Protein 7B5J (pdb70)

Structure (mmCIF, N/CA/C/O backbone):
data_7B5J
#
_entry.id   7B5J
#
_cell.length_a   39.791
_cell.length_b   67.103
_cell.length_c   42.240
_cell.angle_alpha   90.000
_cell.angle_beta   106.331
_cell.angle_gamma   90.000
#
_symmetry.space_group_name_H-M   'P 1 21 1'
#
loop_
_entity.id
_entity.type
_entity.pdbx_description
1 polymer 'Anti-CRISPR associated (Aca) protein, Aca2'
2 non-polymer GLYCEROL
3 water water
#
loop_
_atom_site.group_PDB
_atom_site.id
_atom_site.type_symbol
_atom_site.label_atom_id
_atom_site.label_alt_id
_atom_site.label_comp_id
_atom_site.label_asym_id
_atom_site.label_entity_id
_atom_site.label_seq_id
_atom_site.pdbx_PDB_ins_code
_atom_site.Cartn_x
_atom_site.Cartn_y
_atom_site.Cartn_z
_atom_site.occupancy
_atom_site.B_iso_or_equiv
_atom_site.auth_seq_id
_atom_site.auth_comp_id
_atom_site.auth_asym_id
_atom_site.auth_atom_id
_atom_site.pdbx_PDB_model_num
ATOM 1 N N . THR A 1 1 ? 0.19000 45.50500 25.19900 1.000 19.23915 2 THR A N 1
ATOM 2 C CA . THR A 1 1 ? 1.23400 46.10000 26.03800 1.000 18.41273 2 THR A CA 1
ATOM 3 C C . THR A 1 1 ? 1.21200 47.62500 25.88400 1.000 16.45987 2 THR A C 1
ATOM 4 O O . THR A 1 1 ? 0.54900 48.16400 24.96800 1.000 16.62041 2 THR A O 1
ATOM 14 N N . ASN A 1 2 ? 1.95500 48.32600 26.75200 1.000 16.71779 3 ASN A N 1
ATOM 15 C CA . ASN A 1 2 ? 2.07000 49.77700 26.62800 1.000 16.24405 3 ASN A CA 1
ATOM 16 C C . ASN A 1 2 ? 2.60000 50.18800 25.25400 1.000 14.07800 3 ASN A C 1
ATOM 17 O O . ASN A 1 2 ? 2.19900 51.21900 24.70100 1.000 15.71767 3 ASN A O 1
ATOM 28 N N . LYS A 1 3 ? 3.52400 49.41100 24.69700 1.000 14.00431 4 LYS A N 1
ATOM 29 C CA . LYS A 1 3 ? 4.11600 49.76600 23.41300 1.000 14.33067 4 LYS A CA 1
ATOM 30 C C . LYS A 1 3 ? 3.12000 49.62000 22.27400 1.000 13.15421 4 LYS A C 1
ATOM 31 O O . LYS A 1 3 ? 3.03400 50.49700 21.40300 1.000 12.90155 4 LYS A O 1
ATOM 50 N N . GLU A 1 4 ? 2.33400 48.54300 22.28300 1.000 13.80692 5 GLU A N 1
ATOM 51 C CA . GLU A 1 4 ? 1.30800 48.36300 21.26200 1.000 14.39120 5 GLU A CA 1
ATOM 52 C C . GLU A 1 4 ? 0.25300 49.45600 21.34800 1.000 13.01472 5 GLU A C 1
ATOM 53 O O . GLU A 1 4 ? -0.21700 49.94800 20.32200 1.000 13.22527 5 GLU A O 1
ATOM 65 N N . LEU A 1 5 ? -0.10600 49.86200 22.56000 1.000 13.22001 6 LEU A N 1
ATOM 66 C CA . LEU A 1 5 ? -1.12100 50.89000 22.73000 1.000 12.62783 6 LEU A CA 1
ATOM 67 C C . LEU A 1 5 ? -0.65700 52.21300 22.14800 1.000 12.34359 6 LEU A C 1
ATOM 68 O O . LEU A 1 5 ? -1.38800 52.86600 21.40200 1.000 11.91985 6 LEU A O 1
ATOM 84 N N . GLN A 1 6 ? 0.57900 52.61300 22.45000 1.000 12.30674 7 GLN A N 1
ATOM 85 C CA . GLN A 1 6 ? 1.09200 53.87100 21.92500 1.000 11.31188 7 GLN A CA 1
ATOM 86 C C . GLN A 1 6 ? 1.28900 53.80000 20.41800 1.000 10.74076 7 GLN A C 1
ATOM 87 O O . GLN A 1 6 ? 1.01500 54.77600 19.70400 1.000 11.20661 7 GLN A O 1
ATOM 101 N N . ALA A 1 7 ? 1.77000 52.65700 19.91800 1.000 10.96184 8 ALA A N 1
ATOM 102 C CA . ALA A 1 7 ? 1.96100 52.49100 18.47900 1.000 11.50664 8 ALA A CA 1
ATOM 103 C C . ALA A 1 7 ? 0.66200 52.72600 17.72700 1.000 10.90657 8 ALA A C 1
ATOM 104 O O . ALA A 1 7 ? 0.63300 53.47100 16.73600 1.000 10.42230 8 ALA A O 1
ATOM 111 N N . ILE A 1 8 ? -0.41800 52.06600 18.15600 1.000 11.19345 9 ILE A N 1
ATOM 112 C CA . ILE A 1 8 ? -1.68400 52.23400 17.45300 1.000 11.31451 9 ILE A CA 1
ATOM 113 C C . ILE A 1 8 ? -2.16800 53.67200 17.57300 1.000 10.34335 9 ILE A C 1
ATOM 114 O O . ILE A 1 8 ? -2.62100 54.27800 16.59700 1.000 10.85920 9 ILE A O 1
ATOM 130 N N . ARG A 1 9 ? -2.09500 54.24400 18.77600 1.000 10.97763 10 ARG A N 1
ATOM 131 C CA . ARG A 1 9 ? -2.56000 55.61400 18.96500 1.000 11.40137 10 ARG A CA 1
ATOM 132 C C . ARG A 1 9 ? -1.85900 56.57200 18.00900 1.000 10.50915 10 ARG A C 1
ATOM 133 O O . ARG A 1 9 ? -2.49600 57.40900 17.35800 1.000 10.31703 10 ARG A O 1
ATOM 154 N N . LYS A 1 10 ? -0.53900 56.47300 17.92400 1.000 10.08016 11 LYS A N 1
ATOM 155 C CA . LYS A 1 10 ? 0.19500 57.40800 17.09000 1.000 10.66180 11 LYS A CA 1
ATOM 156 C C . LYS A 1 10 ? -0.05600 57.15300 15.61400 1.000 11.05659 11 LYS A C 1
ATOM 157 O O . LYS A 1 10 ? -0.10900 58.10100 14.82100 1.000 11.89616 11 LYS A O 1
ATOM 176 N N . LEU A 1 11 ? -0.18500 55.88400 15.21500 1.000 10.10647 12 LEU A N 1
ATOM 177 C CA . LEU A 1 11 ? -0.46600 55.59600 13.80500 1.000 9.77749 12 LEU A CA 1
ATOM 178 C C . LEU A 1 11 ? -1.80500 56.19700 13.38800 1.000 9.97488 12 LEU A C 1
ATOM 179 O O . LEU A 1 11 ? -1.96100 56.68500 12.25500 1.000 10.54600 12 LEU A O 1
ATOM 195 N N . LEU A 1 12 ? -2.78900 56.17500 14.29800 1.000 10.37230 13 LEU A N 1
ATOM 196 C CA . LEU A 1 12 ? -4.09500 56.76400 14.05100 1.000 10.82761 13 LEU A CA 1
ATOM 197 C C . LEU A 1 12 ? -4.10500 58.27300 14.24300 1.000 10.67233 13 LEU A C 1
ATOM 198 O O . LEU A 1 12 ? -5.17000 58.88100 14.03100 1.000 11.85142 13 LEU A O 1
ATOM 214 N N . MET A 1 13 ? -2.96400 58.87800 14.60700 1.000 9.79854 14 MET A N 1
ATOM 215 C CA . MET A 1 13 ? -2.80700 60.32900 14.71400 1.000 10.86183 14 MET A CA 1
ATOM 216 C C . MET A 1 13 ? -3.60700 60.92000 15.86300 1.000 10.77234 14 MET A C 1
ATOM 217 O O . MET A 1 13 ? -3.94400 62.09700 15.83400 1.000 11.49348 14 MET A O 1
ATOM 231 N N . LEU A 1 14 ? -3.87800 60.13000 16.90300 1.000 9.74591 15 LEU A N 1
ATOM 232 C CA . LEU A 1 14 ? -4.62800 60.62900 18.05400 1.000 11.38031 15 LEU A CA 1
ATOM 233 C C . LEU A 1 14 ? -3.65000 61.24600 19.04300 1.000 12.38833 15 LEU A C 1
ATOM 234 O O . LEU A 1 14 ? -2.64600 60.62700 19.39600 1.000 12.92260 15 LEU A O 1
ATOM 250 N N . ASP A 1 15 ? -3.92800 62.46500 19.47800 1.000 12.19357 16 ASP A N 1
ATOM 251 C CA . ASP A 1 15 ? -3.21900 62.98400 20.63600 1.000 13.02525 16 ASP A CA 1
ATOM 252 C C . ASP A 1 15 ? -3.62300 62.17800 21.87200 1.000 12.48834 16 ASP A C 1
ATOM 253 O O . ASP A 1 15 ? -4.70800 61.59000 21.93000 1.000 12.83049 16 ASP A O 1
ATOM 262 N N . VAL A 1 16 ? -2.73900 62.14700 22.87500 1.000 12.58835 17 VAL A N 1
ATOM 263 C CA . VAL A 1 16 ? -3.07100 61.44600 24.11600 1.000 13.43582 17 VAL A CA 1
ATOM 264 C C . VAL A 1 16 ? -4.40900 61.91900 24.66600 1.000 13.87798 17 VAL A C 1
ATOM 265 O O . VAL A 1 16 ? -5.24600 61.11400 25.06900 1.000 13.01472 17 VAL A O 1
ATOM 278 N N . SER A 1 17 ? -4.63300 63.23300 24.69600 1.000 13.29370 18 SER A N 1
ATOM 279 C CA . SER A 1 17 ? -5.87900 63.73100 25.27600 1.000 13.63321 18 SER A CA 1
ATOM 280 C C . SER A 1 17 ? -7.10200 63.22800 24.51400 1.000 12.08303 18 SER A C 1
ATOM 281 O O . SER A 1 17 ? -8.15800 63.00200 25.11500 1.000 12.92260 18 SER A O 1
ATOM 289 N N . GLU A 1 18 ? -6.98800 63.10300 23.18800 1.000 12.08303 19 GLU A N 1
ATOM 290 C CA . GLU A 1 18 ? -8.10400 62.66900 22.35300 1.000 11.21450 19 GLU A CA 1
ATOM 291 C C . GLU A 1 18 ? -8.40400 61.19100 22.57600 1.000 11.19608 19 GLU A C 1
ATOM 292 O O . GLU A 1 18 ? -9.56600 60.78600 22.71100 1.000 12.23831 19 GLU A O 1
ATOM 304 N N . ALA A 1 19 ? -7.35800 60.37400 22.61500 1.000 11.38031 20 ALA A N 1
ATOM 305 C CA . ALA A 1 19 ? -7.54100 58.95600 22.89300 1.000 10.92763 20 ALA A CA 1
ATOM 306 C C . ALA A 1 19 ? -8.10900 58.75300 24.28500 1.000 11.41716 20 ALA A C 1
ATOM 307 O O . ALA A 1 19 ? -9.03600 57.95300 24.47900 1.000 11.55665 20 ALA A O 1
ATOM 314 N N . ALA A 1 20 ? -7.56800 59.47300 25.26700 1.000 11.35136 21 ALA A N 1
ATOM 315 C CA . ALA A 1 20 ? -8.02800 59.32500 26.64200 1.000 12.71731 21 ALA A CA 1
ATOM 316 C C . ALA A 1 20 ? -9.51600 59.64400 26.75900 1.000 12.89891 21 ALA A C 1
ATOM 317 O O . ALA A 1 20 ? -10.28700 58.86800 27.34300 1.000 13.72007 21 ALA A O 1
ATOM 324 N N . GLU A 1 21 ? -9.94200 60.77600 26.18700 1.000 13.28317 22 GLU A N 1
ATOM 325 C CA . GLU A 1 21 ? -11.33300 61.19800 26.31600 1.000 13.66480 22 GLU A CA 1
ATOM 326 C C . GLU A 1 21 ? -12.27300 60.25700 25.57000 1.000 13.38582 22 GLU A C 1
ATOM 327 O O . GLU A 1 21 ? -13.29500 59.82400 26.11300 1.000 14.98074 22 GLU A O 1
ATOM 339 N N . HIS A 1 22 ? -11.94900 59.93000 24.32400 1.000 11.71456 23 HIS A N 1
ATOM 340 C CA . HIS A 1 22 ? -12.92200 59.26500 23.47100 1.000 12.08829 23 HIS A CA 1
ATOM 341 C C . HIS A 1 22 ? -12.84700 57.75200 23.47900 1.000 14.29382 23 HIS A C 1
ATOM 342 O O . HIS A 1 22 ? -13.86500 57.09800 23.26300 1.000 14.50174 23 HIS A O 1
ATOM 356 N N . ILE A 1 23 ? -11.68400 57.16800 23.71300 1.000 12.18304 24 ILE A N 1
ATOM 357 C CA . ILE A 1 23 ? -11.54500 55.72100 23.73800 1.000 12.66468 24 ILE A CA 1
ATOM 358 C C . ILE A 1 23 ? -11.42100 55.19600 25.15500 1.000 12.79890 24 ILE A C 1
ATOM 359 O O . ILE A 1 23 ? -12.11200 54.26100 25.54200 1.000 14.23329 24 ILE A O 1
ATOM 375 N N . GLY A 1 24 ? -10.51600 55.76400 25.94200 1.000 11.84353 25 GLY A N 1
ATOM 376 C CA . GLY A 1 24 ? -10.35800 55.29000 27.30400 1.000 11.87774 25 GLY A CA 1
ATOM 377 C C . GLY A 1 24 ? -11.41800 55.76100 28.26900 1.000 13.49372 25 GLY A C 1
ATOM 378 O O . GLY A 1 24 ? -11.67500 55.09100 29.27400 1.000 14.15433 25 GLY A O 1
ATOM 382 N N . ARG A 1 25 ? -12.02700 56.91400 28.01500 1.000 11.77246 26 ARG A N 1
ATOM 383 C CA . ARG A 1 25 ? -12.94400 57.60400 28.96400 1.000 13.59637 26 ARG A CA 1
ATOM 384 C C . ARG A 1 25 ? -12.17700 57.83400 30.27100 1.000 14.55701 26 ARG A C 1
ATOM 385 O O . ARG A 1 25 ? -12.77500 57.80200 31.31100 1.000 16.04929 26 ARG A O 1
ATOM 406 N N . VAL A 1 26 ? -10.88100 58.08000 30.18000 1.000 15.08865 27 VAL A N 1
ATOM 407 C CA . VAL A 1 26 ? -10.04300 58.31600 31.34200 1.000 16.69674 27 VAL A CA 1
ATOM 408 C C . VAL A 1 26 ? -9.35900 59.66700 31.16400 1.000 16.67042 27 VAL A C 1
ATOM 409 O O . VAL A 1 26 ? -9.39600 60.27500 30.09300 1.000 16.03087 27 VAL A O 1
ATOM 422 N N . SER A 1 27 ? -8.71000 60.12400 32.23100 1.000 16.59673 28 SER A N 1
ATOM 423 C CA . SER A 1 27 ? -7.92500 61.33900 32.12200 1.000 17.37314 28 SER A CA 1
ATOM 424 C C . SER A 1 27 ? -6.68900 61.10500 31.25500 1.000 18.06006 28 SER A C 1
ATOM 425 O O . SER A 1 27 ? -6.21800 59.98200 31.08600 1.000 16.99941 28 SER A O 1
ATOM 433 N N . ALA A 1 28 ? -6.16500 62.19100 30.69000 1.000 18.47327 29 ALA A N 1
ATOM 434 C CA . ALA A 1 28 ? -4.91800 62.10200 29.93900 1.000 19.55498 29 ALA A CA 1
ATOM 435 C C . ALA A 1 28 ? -3.81000 61.49800 30.78600 1.000 18.21271 29 ALA A C 1
ATOM 436 O O . ALA A 1 28 ? -3.01800 60.68300 30.30800 1.000 17.49157 29 ALA A O 1
ATOM 443 N N . ARG A 1 29 ? -3.74600 61.88600 32.05400 1.000 17.55474 30 ARG A N 1
ATOM 444 C CA . ARG A 1 29 ? -2.72000 61.35400 32.93900 1.000 18.73909 30 ARG A CA 1
ATOM 445 C C . ARG A 1 29 ? -2.83800 59.83800 33.06600 1.000 18.08112 30 ARG A C 1
ATOM 446 O O . ARG A 1 29 ? -1.82500 59.13000 33.07400 1.000 18.57065 30 ARG A O 1
ATOM 467 N N . SER A 1 30 ? -4.06600 59.31800 33.15700 1.000 16.87308 31 SER A N 1
ATOM 468 C CA . SER A 1 30 ? -4.26600 57.87300 33.21200 1.000 17.46525 31 SER A CA 1
ATOM 469 C C . SER A 1 30 ? -3.76700 57.19300 31.94700 1.000 16.63621 31 SER A C 1
ATOM 470 O O . SER A 1 30 ? -3.14000 56.12600 32.00300 1.000 17.43104 31 SER A O 1
ATOM 478 N N . TRP A 1 31 ? -4.05700 57.78400 30.79100 1.000 15.02812 32 TRP A N 1
ATOM 479 C CA . TRP A 1 31 ? -3.60200 57.21300 29.53000 1.000 14.55438 32 TRP A CA 1
ATOM 480 C C . TRP A 1 31 ? -2.08000 57.21700 29.45000 1.000 15.83611 32 TRP A C 1
ATOM 481 O O . TRP A 1 31 ? -1.47300 56.23600 29.02200 1.000 17.58632 32 TRP A O 1
ATOM 502 N N . GLN A 1 32 ? -1.44900 58.30500 29.88900 1.000 17.83109 33 GLN A N 1
ATOM 503 C CA . GLN A 1 32 ? 0.00600 58.34900 29.92600 1.000 18.96806 33 GLN A CA 1
ATOM 504 C C . GLN A 1 32 ? 0.56900 57.24300 30.80900 1.000 19.90502 33 GLN A C 1
ATOM 505 O O . GLN A 1 32 ? 1.60200 56.64200 30.48100 1.000 21.02884 33 GLN A O 1
ATOM 519 N N . TYR A 1 33 ? -0.06800 56.99300 31.95800 1.000 20.03135 34 TYR A N 1
ATOM 520 C CA . TYR A 1 33 ? 0.35600 55.90400 32.83600 1.000 22.42111 34 TYR A CA 1
ATOM 521 C C . TYR A 1 33 ? 0.29700 54.57600 32.10400 1.000 21.13938 34 TYR A C 1
ATOM 522 O O . TYR A 1 33 ? 1.23100 53.77100 32.19400 1.000 22.37374 34 TYR A O 1
ATOM 540 N N . TRP A 1 34 ? -0.75600 54.35700 31.30900 1.000 20.47351 35 TRP A N 1
ATOM 541 C CA . TRP A 1 34 ? -0.82100 53.12900 30.52200 1.000 20.47088 35 TRP A CA 1
ATOM 542 C C . TRP A 1 34 ? 0.33500 53.04100 29.53200 1.000 20.18663 35 TRP A C 1
ATOM 543 O O . TRP A 1 34 ? 0.95000 51.98000 29.37400 1.000 22.08949 35 TRP A O 1
ATOM 564 N N . GLU A 1 35 ? 0.65600 54.14100 28.85100 1.000 19.09439 36 GLU A N 1
ATOM 565 C CA . GLU A 1 35 ? 1.74100 54.09400 27.87300 1.000 19.22336 36 GLU A CA 1
ATOM 566 C C . GLU A 1 35 ? 3.12100 54.06400 28.52900 1.000 19.87080 36 GLU A C 1
ATOM 567 O O . GLU A 1 35 ? 4.09600 53.67800 27.87300 1.000 19.33916 36 GLU A O 1
ATOM 579 N N . SER A 1 36 ? 3.21400 54.38600 29.82600 1.000 21.93421 37 SER A N 1
ATOM 580 C CA . SER A 1 36 ? 4.51600 54.56000 30.47200 1.000 25.45832 37 SER A CA 1
ATOM 581 C C . SER A 1 36 ? 5.23000 53.23900 30.69200 1.000 27.69016 37 SER A C 1
ATOM 582 O O . SER A 1 36 ? 6.46300 53.21700 30.81200 1.000 27.62173 37 SER A O 1
ATOM 590 N N . GLY A 1 37 ? 4.48500 52.14600 30.81400 1.000 30.18257 38 GLY A N 1
ATOM 591 C CA . GLY A 1 37 ? 5.06900 50.86000 31.12200 1.000 32.98817 38 GLY A CA 1
ATOM 592 C C . GLY A 1 37 ? 5.10800 50.52100 32.59200 1.000 36.76493 38 GLY A C 1
ATOM 593 O O . GLY A 1 37 ? 5.45600 49.38200 32.94600 1.000 36.93864 38 GLY A O 1
ATOM 597 N N . ARG A 1 38 ? 4.76100 51.46700 33.45800 1.000 38.50462 39 ARG A N 1
ATOM 598 C CA . ARG A 1 38 ? 4.72500 51.24200 34.89200 1.000 41.93134 39 ARG A CA 1
ATOM 599 C C . ARG A 1 38 ? 3.35500 50.78800 35.35800 1.000 42.05504 39 ARG A C 1
ATOM 600 O O . ARG A 1 38 ? 3.05800 50.84400 36.55700 1.000 42.32876 39 ARG A O 1
ATOM 621 N N . SER A 1 39 ? 2.51500 50.34000 34.43300 1.000 41.94187 40 SER A N 1
ATOM 622 C CA . SER A 1 39 ? 1.15600 49.95800 34.75500 1.000 41.61815 40 SER A CA 1
ATOM 623 C C . SER A 1 39 ? 0.72700 48.82200 33.84800 1.000 40.09691 40 SER A C 1
ATOM 624 O O . SER A 1 39 ? 1.25400 48.64400 32.74500 1.000 39.44157 40 SER A O 1
ATOM 632 N N . ALA A 1 40 ? -0.25500 48.06400 34.32200 1.000 37.78874 41 ALA A N 1
ATOM 633 C CA . ALA A 1 40 ? -0.97000 47.15500 33.44200 1.000 35.84640 41 ALA A CA 1
ATOM 634 C C . ALA A 1 40 ? -1.81200 47.98800 32.48600 1.000 32.88552 41 ALA A C 1
ATOM 635 O O . ALA A 1 40 ? -2.51900 48.91200 32.90600 1.000 33.00133 41 ALA A O 1
ATOM 642 N N . VAL A 1 41 ? -1.71000 47.69900 31.19600 1.000 29.68777 42 VAL A N 1
ATOM 643 C CA . VAL A 1 41 ? -2.63000 48.24400 30.20500 1.000 26.84269 42 VAL A CA 1
ATOM 644 C C . VAL A 1 41 ? -3.85000 47.32600 30.18700 1.000 23.97393 42 VAL A C 1
ATOM 645 O O . VAL A 1 41 ? -3.69400 46.12600 29.94600 1.000 23.75548 42 VAL A O 1
ATOM 658 N N . PRO A 1 42 ? -5.04800 47.82500 30.47800 1.000 22.94749 43 PRO A N 1
ATOM 659 C CA . PRO A 1 42 ? -6.21900 46.93200 30.45300 1.000 22.85800 43 PRO A CA 1
ATOM 660 C C . PRO A 1 42 ? -6.50500 46.45000 29.04000 1.000 21.81314 43 PRO A C 1
ATOM 661 O O . PRO A 1 42 ? -6.37400 47.19800 28.06600 1.000 20.45245 43 PRO A O 1
ATOM 672 N N . ASP A 1 43 ? -6.90600 45.18000 28.93400 1.000 23.02118 44 ASP A N 1
ATOM 673 C CA . ASP A 1 43 ? -7.02800 44.57300 27.61100 1.000 24.46346 44 ASP A CA 1
ATOM 674 C C . ASP A 1 43 ? -8.21900 45.13200 26.84100 1.000 21.50258 44 ASP A C 1
ATOM 675 O O . ASP A 1 43 ? -8.21300 45.11100 25.60600 1.000 20.18137 44 ASP A O 1
ATOM 684 N N . ASP A 1 44 ? -9.24600 45.63300 27.53500 1.000 19.98397 45 ASP A N 1
ATOM 685 C CA . ASP A 1 44 ? -10.41000 46.16500 26.82000 1.000 18.50748 45 ASP A CA 1
ATOM 686 C C . ASP A 1 44 ? -10.05300 47.40700 25.99900 1.000 16.83886 45 ASP A C 1
ATOM 687 O O . ASP A 1 44 ? -10.49200 47.55400 24.84900 1.000 17.62843 45 ASP A O 1
ATOM 696 N N . VAL A 1 45 ? -9.26700 48.31600 26.58000 1.000 16.13088 46 VAL A N 1
ATOM 697 C CA . VAL A 1 45 ? -8.84400 49.51400 25.86500 1.000 17.83109 46 VAL A CA 1
ATOM 698 C C . VAL A 1 45 ? -8.02200 49.12300 24.64700 1.000 16.63621 46 VAL A C 1
ATOM 699 O O . VAL A 1 45 ? -8.18200 49.68200 23.55100 1.000 16.25984 46 VAL A O 1
ATOM 712 N N . GLU A 1 46 ? -7.11200 48.15800 24.81700 1.000 17.67317 47 GLU A N 1
ATOM 713 C CA . GLU A 1 46 ? -6.33200 47.70100 23.67400 1.000 19.20757 47 GLU A CA 1
ATOM 714 C C . GLU A 1 46 ? -7.24600 47.18400 22.57800 1.000 19.32074 47 GLU A C 1
ATOM 715 O O . GLU A 1 46 ? -7.04500 47.48400 21.39500 1.000 18.38378 47 GLU A O 1
ATOM 727 N N . GLN A 1 47 ? -8.26900 46.41900 22.95200 1.000 19.31284 48 GLN A N 1
ATOM 728 C CA . GLN A 1 47 ? -9.18900 45.88600 21.95000 1.000 19.97608 48 GLN A CA 1
ATOM 729 C C . GLN A 1 47 ? -9.95400 47.00400 21.24300 1.000 17.78634 48 GLN A C 1
ATOM 730 O O . GLN A 1 47 ? -10.13600 46.95400 20.02300 1.000 16.54409 48 GLN A O 1
ATOM 744 N N . GLU A 1 48 ? -10.37900 48.03700 21.98400 1.000 16.13088 49 GLU A N 1
ATOM 745 C CA . GLU A 1 48 ? -11.09100 49.14600 21.35700 1.000 14.96495 49 GLU A CA 1
ATOM 746 C C . GLU A 1 48 ? -10.18700 49.90500 20.39400 1.000 14.25697 49 GLU A C 1
ATOM 747 O O . GLU A 1 48 ? -10.65200 50.39500 19.35300 1.000 13.89640 49 GLU A O 1
ATOM 759 N N . MET A 1 49 ? -8.89500 49.99400 20.70300 1.000 14.41489 50 MET A N 1
ATOM 760 C CA . MET A 1 49 ? -7.97000 50.63800 19.77600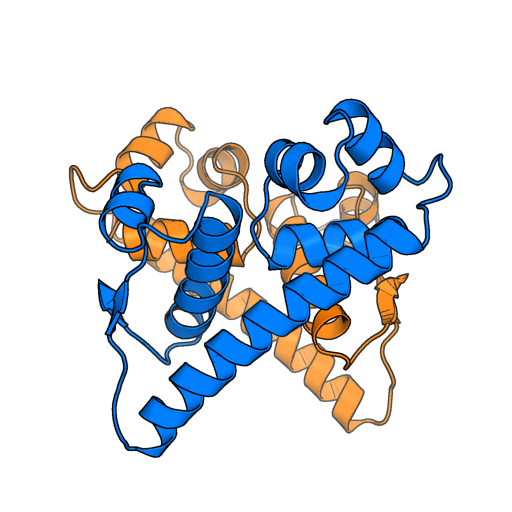 1.000 13.98062 50 MET A CA 1
ATOM 761 C C .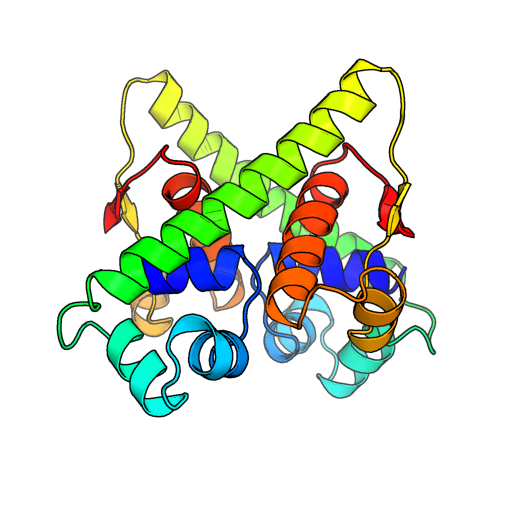 MET A 1 49 ? -7.79600 49.80900 18.50900 1.000 15.05180 50 MET A C 1
ATOM 762 O O . MET A 1 49 ? -7.70600 50.36400 17.41100 1.000 16.33091 50 MET A O 1
ATOM 776 N N . LEU A 1 50 ? -7.76700 48.48000 18.62600 1.000 16.58357 51 LEU A N 1
ATOM 777 C CA . LEU A 1 50 ? -7.71000 47.64600 17.43200 1.000 17.90741 51 LEU A CA 1
ATOM 778 C C . LEU A 1 50 ? -8.98900 47.76300 16.60900 1.000 17.06257 51 LEU A C 1
ATOM 779 O O . LEU A 1 50 ? -8.93800 47.73400 15.36800 1.000 16.84939 51 LEU A O 1
ATOM 795 N N . ASP A 1 51 ? -10.13900 47.90400 17.28000 1.000 16.57304 52 ASP A N 1
ATOM 796 C CA . ASP A 1 51 ? -11.38700 48.11700 16.55800 1.000 17.68370 52 ASP A CA 1
ATOM 797 C C . ASP A 1 51 ? -11.32200 49.41600 15.76100 1.000 16.66779 52 ASP A C 1
ATOM 798 O O . ASP A 1 51 ? -11.71100 49.46000 14.59200 1.000 17.32839 52 ASP A O 1
ATOM 807 N N . LEU A 1 52 ? -10.81300 50.48400 16.37800 1.000 16.12825 53 LEU A N 1
ATOM 808 C CA . LEU A 1 52 ? -10.67600 51.75000 15.67500 1.000 16.54146 53 LEU A CA 1
ATOM 809 C C . LEU A 1 52 ? -9.68500 51.64000 14.52500 1.000 16.01771 53 LEU A C 1
ATOM 810 O O . LEU A 1 52 ? -9.90400 52.21400 13.45000 1.000 16.16510 53 LEU A O 1
ATOM 826 N N . ALA A 1 53 ? -8.61400 50.86300 14.70300 1.000 15.04654 54 ALA A N 1
ATOM 827 C CA . ALA A 1 53 ? -7.68000 50.64900 13.60100 1.000 15.28604 54 ALA A CA 1
ATOM 828 C C . ALA A 1 53 ? -8.35100 49.96400 12.41400 1.000 15.83874 54 ALA A C 1
ATOM 829 O O . ALA A 1 53 ? -7.98200 50.21800 11.25600 1.000 15.35710 54 ALA A O 1
ATOM 836 N N . SER A 1 54 ? -9.33100 49.08900 12.66900 1.000 15.90980 55 SER A N 1
ATOM 837 C CA . SER A 1 54 ? -10.04400 48.46100 11.55800 1.000 18.66803 55 SER A CA 1
ATOM 838 C C . SER A 1 54 ? -10.84300 49.48100 10.74600 1.000 17.71265 55 SER A C 1
ATOM 839 O O . SER A 1 54 ? -11.08200 49.27000 9.55100 1.000 17.46525 55 SER A O 1
ATOM 847 N N . VAL A 1 55 ? -11.25600 50.59100 11.36900 1.000 16.96782 56 VAL A N 1
ATOM 848 C CA . VAL A 1 55 ? -11.93800 51.65400 10.63000 1.000 17.70475 56 VAL A CA 1
ATOM 849 C C . VAL A 1 55 ? -10.97700 52.30100 9.65000 1.000 17.86530 56 VAL A C 1
ATOM 850 O O . VAL A 1 55 ? -11.33300 52.57200 8.49400 1.000 18.33115 56 VAL A O 1
ATOM 863 N N . ARG A 1 56 ? -9.73800 52.55000 10.08800 1.000 17.31260 57 ARG A N 1
ATOM 864 C CA . ARG A 1 56 ? -8.73000 53.09800 9.18300 1.000 17.28628 57 ARG A CA 1
ATOM 865 C C . ARG A 1 56 ? -8.51200 52.17000 7.99000 1.000 17.49947 57 ARG A C 1
ATOM 866 O O . ARG A 1 56 ? -8.40000 52.63000 6.84600 1.000 17.29681 57 ARG A O 1
ATOM 887 N N . ILE A 1 57 ? -8.50300 50.85600 8.22900 1.000 17.85740 58 ILE A N 1
ATOM 888 C CA . ILE A 1 57 ? -8.32000 49.91500 7.13100 1.000 18.04690 58 ILE A CA 1
ATOM 889 C C . ILE A 1 57 ? -9.49200 49.97900 6.16200 1.000 19.04439 58 ILE A C 1
ATOM 890 O O . ILE A 1 57 ? -9.30600 49.92000 4.94200 1.000 18.21534 58 ILE A O 1
ATOM 906 N N . GLU A 1 58 ? -10.71700 50.07800 6.67800 1.000 20.12083 59 GLU A N 1
ATOM 907 C CA . GLU A 1 58 ? -11.87100 50.23500 5.79300 1.000 22.09739 59 GLU A CA 1
ATOM 908 C C . GLU A 1 58 ? -11.73100 51.48500 4.92500 1.000 20.81039 59 GLU A C 1
ATOM 909 O O . GLU A 1 58 ? -12.00900 51.46100 3.71700 1.000 21.47100 59 GLU A O 1
ATOM 921 N N . MET A 1 59 ? -11.31500 52.59100 5.50600 1.000 20.32349 60 MET A N 1
ATOM 922 C CA . MET A 1 59 ? -11.13400 53.84800 4.75100 1.000 18.67592 60 MET A CA 1
ATOM 923 C C . MET A 1 59 ? -10.05400 53.65000 3.68700 1.000 19.51023 60 MET A C 1
ATOM 924 O O . MET A 1 59 ? -10.22700 54.15200 2.59200 1.000 20.64195 60 MET A O 1
ATOM 938 N N . MET A 1 60 ? -8.99600 52.91700 3.97600 1.000 18.48906 61 MET A N 1
ATOM 939 C CA . MET A 1 60 ? -7.93400 52.66900 2.99000 1.000 19.64972 61 MET A CA 1
ATOM 940 C C . MET A 1 60 ? -8.49600 51.79900 1.86100 1.000 20.52615 61 MET A C 1
ATOM 941 O O . MET A 1 60 ? -8.21000 52.05700 0.72300 1.000 20.43666 61 MET A O 1
ATOM 955 N N . SER A 1 61 ? -9.30400 50.81200 2.20000 1.000 21.70523 62 SER A N 1
ATOM 956 C CA . SER A 1 61 ? -9.88400 49.89400 1.20200 1.000 22.67903 62 SER A CA 1
ATOM 957 C C . SER A 1 61 ? -10.70400 50.69800 0.20700 1.000 20.97357 62 SER A C 1
ATOM 958 O O . SER A 1 61 ? -10.62500 50.39500 -0.97000 1.000 20.67616 62 SER A O 1
ATOM 966 N N . ALA A 1 62 ? -11.44000 51.69400 0.66300 1.000 21.41836 63 ALA A N 1
ATOM 967 C CA . ALA A 1 62 ? -12.24200 52.50000 -0.25500 1.000 20.72091 63 ALA A CA 1
ATOM 968 C C . ALA A 1 62 ? -11.35600 53.27700 -1.22800 1.000 18.61802 63 ALA A C 1
ATOM 969 O O . ALA A 1 62 ? -11.69300 53.42600 -2.40900 1.000 20.40771 63 ALA A O 1
ATOM 976 N N . ILE A 1 63 ? -10.21500 53.78300 -0.76000 1.000 17.29155 64 ILE A N 1
ATOM 977 C CA . ILE A 1 63 ? -9.32100 54.50300 -1.66100 1.000 16.67568 64 ILE A CA 1
ATOM 978 C C . ILE A 1 63 ? -8.69200 53.54100 -2.65400 1.000 15.44922 64 ILE A C 1
ATOM 979 O O . ILE A 1 63 ? -8.52100 53.86400 -3.84400 1.000 15.29131 64 ILE A O 1
ATOM 995 N N . ASP A 1 64 ? -8.37200 52.33300 -2.18400 1.000 16.05982 65 ASP A N 1
ATOM 996 C CA . ASP A 1 64 ? -7.77900 51.32100 -3.04600 1.000 17.47315 65 ASP A CA 1
ATOM 997 C C . ASP A 1 64 ? -8.71100 50.99400 -4.20800 1.000 18.70487 65 ASP A C 1
ATOM 998 O O . ASP A 1 64 ? -8.25800 50.72600 -5.32100 1.000 18.72330 65 ASP A O 1
ATOM 1007 N N . LYS A 1 65 ? -10.01600 51.05000 -3.92400 1.000 19.93923 66 LYS A N 1
ATOM 1008 C CA . LYS A 1 65 ? -11.10700 50.80700 -4.90200 1.000 22.00001 66 LYS A CA 1
ATOM 1009 C C . LYS A 1 65 ? -10.99500 51.85800 -6.01100 1.000 17.71002 66 LYS A C 1
ATOM 1010 O O . LYS A 1 65 ? -11.08000 51.47300 -7.19500 1.000 17.43893 66 LYS A O 1
ATOM 1029 N N . ARG A 1 66 ? -10.81200 53.13100 -5.64000 1.000 16.31775 67 ARG A N 1
ATOM 1030 C CA . ARG A 1 66 ? -10.67300 54.21600 -6.60000 1.000 15.03338 67 ARG A CA 1
ATOM 1031 C C . ARG A 1 66 ? -9.41300 54.03500 -7.43300 1.000 13.99905 67 ARG A C 1
ATOM 1032 O O . ARG A 1 66 ? -9.43300 54.23600 -8.65300 1.000 13.08578 67 ARG A O 1
ATOM 1053 N N . LEU A 1 67 ? -8.31200 53.63700 -6.78700 1.000 14.07800 68 LEU A N 1
ATOM 1054 C CA . LEU A 1 67 ? -7.06300 53.40300 -7.50000 1.000 13.94378 68 LEU A CA 1
ATOM 1055 C C . LEU A 1 67 ? -7.22100 52.28200 -8.51700 1.000 14.25697 68 LEU A C 1
ATOM 1056 O O . LEU A 1 67 ? -6.79400 52.41000 -9.67000 1.000 15.45185 68 LEU A O 1
ATOM 1072 N N . ALA A 1 68 ? -7.83900 51.17100 -8.10900 1.000 15.50449 69 ALA A N 1
ATOM 1073 C CA . ALA A 1 68 ? -8.09100 50.08300 -9.05500 1.000 16.74674 69 ALA A CA 1
ATOM 1074 C C . ALA A 1 68 ? -8.94300 50.54800 -10.22900 1.000 15.85190 69 ALA A C 1
ATOM 1075 O O . ALA A 1 68 ? -8.76400 50.06400 -11.35100 1.000 15.64924 69 ALA A O 1
ATOM 1082 N N . ASP A 1 69 ? -9.87000 51.47700 -9.98300 1.000 15.69925 70 ASP A N 1
ATOM 1083 C CA . ASP A 1 69 ? -10.74400 52.04800 -10.99700 1.000 16.23879 70 ASP A CA 1
ATOM 1084 C C . ASP A 1 69 ? -10.02600 53.07400 -11.87200 1.000 16.55198 70 ASP A C 1
ATOM 1085 O O . ASP A 1 69 ? -10.66200 53.66300 -12.75900 1.000 18.96017 70 ASP A O 1
ATOM 1094 N N . GLY A 1 70 ? -8.73200 53.30900 -11.64300 1.000 15.42290 71 GLY A N 1
ATOM 1095 C CA . GLY A 1 70 ? -7.94100 54.17000 -12.49500 1.000 16.10983 71 GLY A CA 1
ATOM 1096 C C . GLY A 1 70 ? -7.85800 55.61900 -12.07500 1.000 16.32564 71 GLY A C 1
ATOM 1097 O O . GLY A 1 70 ? -7.29100 56.43700 -12.81500 1.000 17.38630 71 GLY A O 1
ATOM 1101 N N . GLU A 1 71 ? -8.40300 55.96300 -10.91900 1.000 15.66240 72 GLU A N 1
ATOM 1102 C CA . GLU A 1 71 ? -8.39800 57.32500 -10.42400 1.000 16.15457 72 GLU A CA 1
ATOM 1103 C C . GLU A 1 71 ? -7.12800 57.54800 -9.62400 1.000 17.35471 72 GLU A C 1
ATOM 1104 O O . GLU A 1 71 ? -6.71900 56.69000 -8.83200 1.000 20.15242 72 GLU A O 1
ATOM 1116 N N . ARG A 1 72 ? -6.50300 58.69900 -9.83500 1.000 15.44659 73 ARG A N 1
ATOM 1117 C CA . ARG A 1 72 ? -5.52900 59.19000 -8.86600 1.000 15.80453 73 ARG A CA 1
ATOM 1118 C C . ARG A 1 72 ? -6.29100 60.05800 -7.87100 1.000 15.45185 73 ARG A C 1
ATOM 1119 O O . ARG A 1 72 ? -6.67300 61.18600 -8.20800 1.000 15.03338 73 ARG A O 1
ATOM 1140 N N . PRO A 1 73 ? -6.56500 59.57500 -6.66300 1.000 14.39120 74 PRO A N 1
ATOM 1141 C CA . PRO A 1 73 ? -7.48800 60.31000 -5.78600 1.000 13.54373 74 PRO A CA 1
ATOM 1142 C C . PRO A 1 73 ? -6.92800 61.64900 -5.33200 1.000 13.34371 74 PRO A C 1
ATOM 1143 O O . PRO A 1 73 ? -5.72900 61.80800 -5.09500 1.000 13.30159 74 PRO A O 1
ATOM 1154 N N . LYS A 1 74 ? -7.82800 62.60600 -5.17500 1.000 13.36739 75 LYS A N 1
ATOM 1155 C CA . LYS A 1 74 ? -7.54700 63.87600 -4.52100 1.000 13.87798 75 LYS A CA 1
ATOM 1156 C C . LYS A 1 74 ? -8.23200 63.77900 -3.17100 1.000 13.78060 75 LYS A C 1
ATOM 1157 O O . LYS A 1 74 ? -9.46700 63.76300 -3.08900 1.000 16.13615 75 LYS A O 1
ATOM 1176 N N . LEU A 1 75 ? -7.43200 63.65800 -2.12100 1.000 11.75141 76 LEU A N 1
ATOM 1177 C CA . LEU A 1 75 ? -7.92800 63.41800 -0.77500 1.000 11.57770 76 LEU A CA 1
ATOM 1178 C C . LEU A 1 75 ? -7.87200 64.70500 0.03900 1.000 12.50413 76 LEU A C 1
ATOM 1179 O O . LEU A 1 75 ? -6.85700 65.41100 0.03000 1.000 12.19094 76 LEU A O 1
ATOM 1195 N N . ARG A 1 76 ? -8.94200 64.98900 0.76900 1.000 13.68585 77 ARG A N 1
ATOM 1196 C CA . ARG A 1 76 ? -8.96300 66.19300 1.58700 1.000 13.60163 77 ARG A CA 1
ATOM 1197 C C . ARG A 1 76 ? -8.08700 65.97300 2.80600 1.000 12.85680 77 ARG A C 1
ATOM 1198 O O . ARG A 1 76 ? -8.31800 65.04600 3.59700 1.000 13.91746 77 ARG A O 1
ATOM 1219 N N . PHE A 1 77 ? -7.07200 66.80400 2.95400 1.000 12.50939 78 PHE A N 1
ATOM 1220 C CA . PHE A 1 77 ? -6.27900 66.82000 4.16600 1.000 11.89090 78 PHE A CA 1
ATOM 1221 C C . PHE A 1 77 ? -6.73700 68.01800 4.99400 1.000 11.82773 78 PHE A C 1
ATOM 1222 O O . PHE A 1 77 ? -6.50800 69.17000 4.60600 1.000 11.95933 78 PHE A O 1
ATOM 1239 N N . TYR A 1 78 ? -7.41500 67.75600 6.11300 1.000 11.47243 79 TYR A N 1
ATOM 1240 C CA . TYR A 1 78 ? -7.94900 68.82800 6.95000 1.000 13.70427 79 TYR A CA 1
ATOM 1241 C C . TYR A 1 78 ? -6.91000 69.20000 7.99800 1.000 13.10157 79 TYR A C 1
ATOM 1242 O O . TYR A 1 78 ? -6.77900 68.52600 9.01800 1.000 12.29358 79 TYR A O 1
ATOM 1260 N N . ASN A 1 79 ? -6.20400 70.31500 7.77900 1.000 15.03601 80 ASN A N 1
ATOM 1261 C CA . ASN A 1 79 ? -5.36400 70.88500 8.82800 1.000 15.76242 80 ASN A CA 1
ATOM 1262 C C . ASN A 1 79 ? -6.20600 71.43800 9.97600 1.000 14.92021 80 ASN A C 1
ATOM 1263 O O . ASN A 1 79 ? -5.72100 71.49200 11.10900 1.000 16.76517 80 ASN A O 1
ATOM 1274 N N . LYS A 1 80 ? -7.42400 71.88500 9.66200 1.000 16.19405 81 LYS A N 1
ATOM 1275 C CA . LYS A 1 80 ? -8.35100 72.52300 10.63200 1.000 19.24704 81 LYS A CA 1
ATOM 1276 C C . LYS A 1 80 ? -9.48500 71.55700 11.02200 1.000 17.38893 81 LYS A C 1
ATOM 1277 O O . LYS A 1 80 ? -10.25000 71.18200 10.11200 1.000 17.08889 81 LYS A O 1
ATOM 1296 N N . LEU A 1 81 ? -9.60500 71.16500 12.30100 1.000 16.60725 82 LEU A N 1
ATOM 1297 C CA . LEU A 1 81 ? -10.70700 70.32600 12.76700 1.000 16.27564 82 LEU A CA 1
ATOM 1298 C C . LEU A 1 81 ? -12.06700 70.90600 12.39300 1.000 17.71265 82 LEU A C 1
ATOM 1299 O O . LEU A 1 81 ? -12.97000 70.17600 11.96200 1.000 16.36249 82 LEU A O 1
ATOM 1315 N N . ASP A 1 82 ? -12.24300 72.21700 12.56400 1.000 20.35507 83 ASP A N 1
ATOM 1316 C CA . ASP A 1 82 ? -13.55400 72.80500 12.30600 1.000 23.15804 83 ASP A CA 1
ATOM 1317 C C . ASP A 1 82 ? -13.98000 72.59500 10.85600 1.000 20.61563 83 ASP A C 1
ATOM 1318 O O . ASP A 1 82 ? -15.16400 72.39900 10.57400 1.000 19.50760 83 ASP A O 1
ATOM 1327 N N . GLU A 1 83 ? -13.03500 72.62900 9.91800 1.000 20.76828 84 GLU A N 1
ATOM 1328 C CA . GLU A 1 83 ? -13.39900 72.39000 8.52500 1.000 21.18675 84 GLU A CA 1
ATOM 1329 C C . GLU A 1 83 ? -13.78500 70.93600 8.29300 1.000 19.22862 84 GLU A C 1
ATOM 1330 O O . GLU A 1 83 ? -14.75600 70.64600 7.57700 1.000 20.33139 84 GLU A O 1
ATOM 1342 N N . TYR A 1 84 ? -13.05600 70.00800 8.90800 1.000 16.94940 85 TYR A N 1
ATOM 1343 C CA . TYR A 1 84 ? -13.45100 68.61000 8.82900 1.000 15.99139 85 TYR A CA 1
ATOM 1344 C C . TYR A 1 84 ? -14.86400 68.41200 9.35100 1.000 15.34921 85 TYR A C 1
ATOM 1345 O O . TYR A 1 84 ? -15.68000 67.72300 8.71800 1.000 16.14404 85 TYR A O 1
ATOM 1363 N N . LEU A 1 85 ? -15.16800 68.98800 10.52000 1.000 15.80716 86 LEU A N 1
ATOM 1364 C CA . LEU A 1 85 ? -16.48400 68.76500 11.12400 1.000 16.72832 86 LEU A CA 1
ATOM 1365 C C . LEU A 1 85 ? -17.59800 69.36000 10.26800 1.000 17.30734 86 LEU A C 1
ATOM 1366 O O . LEU A 1 85 ? -18.70500 68.80400 10.18800 1.000 18.09954 86 LEU A O 1
ATOM 1382 N N . ALA A 1 86 ? -17.33200 70.50700 9.63900 1.000 19.39180 87 ALA A N 1
ATOM 1383 C CA . ALA A 1 86 ? -18.33200 71.13300 8.78300 1.000 21.06832 87 ALA A CA 1
ATOM 1384 C C . ALA A 1 86 ? -18.67700 70.23500 7.60400 1.000 20.14715 87 ALA A C 1
ATOM 1385 O O . ALA A 1 86 ? -19.84800 70.12600 7.21800 1.000 22.53954 87 ALA A O 1
ATOM 1392 N N . ASP A 1 87 ? -17.67000 69.57400 7.02800 1.000 19.99187 88 ASP A N 1
ATOM 1393 C CA . ASP A 1 87 ? -17.88800 68.68400 5.89700 1.000 20.20242 88 ASP A CA 1
ATOM 1394 C C . ASP A 1 87 ? -18.33300 67.28600 6.28600 1.000 17.62843 88 ASP A C 1
ATOM 1395 O O . ASP A 1 87 ? -18.79600 66.54200 5.41500 1.000 19.96818 88 ASP A O 1
ATOM 1404 N N . ASN A 1 88 ? -18.16400 66.89700 7.54400 1.000 16.63884 89 ASN A N 1
ATOM 1405 C CA . ASN A 1 88 ? -18.45900 65.54800 8.02900 1.000 15.33342 89 ASN A CA 1
ATOM 1406 C C . ASN A 1 88 ? -19.25400 65.66700 9.31700 1.000 15.04917 89 ASN A C 1
ATOM 1407 O O . ASN A 1 88 ? -18.75800 65.34900 10.40600 1.000 15.67030 89 ASN A O 1
ATOM 1418 N N . PRO A 1 89 ? -20.50700 66.12200 9.22300 1.000 14.93863 90 PRO A N 1
ATOM 1419 C CA . PRO A 1 89 ? -21.25600 66.50400 10.42400 1.000 16.05456 90 PRO A CA 1
ATOM 1420 C C . PRO A 1 89 ? -21.73200 65.35400 11.28200 1.000 15.07023 90 PRO A C 1
ATOM 1421 O O . PRO A 1 89 ? -22.32900 65.63500 12.32300 1.000 15.45712 90 PRO A O 1
ATOM 1432 N N . ASP A 1 90 ? -21.51200 64.09700 10.87600 1.000 13.53320 91 ASP A N 1
ATOM 1433 C CA . ASP A 1 90 ? -21.78600 62.92300 11.70400 1.000 12.86207 91 ASP A CA 1
ATOM 1434 C C . ASP A 1 90 ? -20.53300 62.33100 12.34800 1.000 12.77258 91 ASP A C 1
ATOM 1435 O O . ASP A 1 90 ? -20.60500 61.23500 12.92900 1.000 12.78048 91 ASP A O 1
ATOM 1444 N N . HIS A 1 91 ? -19.39600 63.01800 12.26800 1.000 12.76469 92 HIS A N 1
ATOM 1445 C CA . HIS A 1 91 ? -18.13800 62.54500 12.84300 1.000 12.56993 92 HIS A CA 1
ATOM 1446 C C . HIS A 1 91 ? -17.62600 63.52900 13.88100 1.000 13.22527 92 HIS A C 1
ATOM 1447 O O . HIS A 1 91 ? -18.16200 64.63000 14.05300 1.000 14.43068 92 HIS A O 1
ATOM 1462 N N . ASN A 1 92 ? -16.54400 63.13700 14.54700 1.000 11.67508 93 ASN A N 1
ATOM 1463 C CA . ASN A 1 92 ? -15.96100 63.95100 15.60300 1.000 11.52507 93 ASN A CA 1
ATOM 1464 C C . ASN A 1 92 ? -14.45000 64.05300 15.41200 1.000 11.40663 93 ASN A C 1
ATOM 1465 O O . ASN A 1 92 ? -13.90700 63.72000 14.35500 1.000 10.95394 93 ASN A O 1
ATOM 1476 N N . VAL A 1 93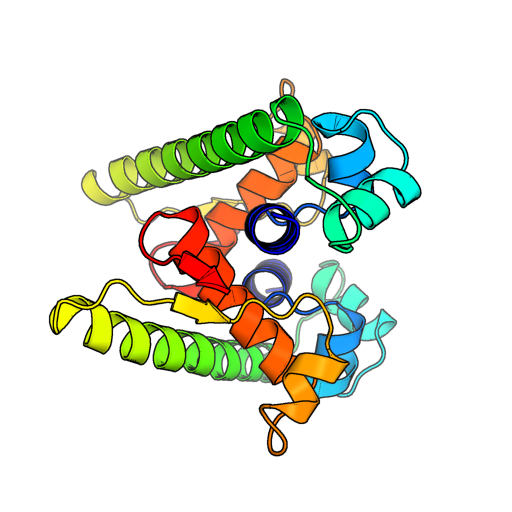 ? -13.76100 64.47800 16.47700 1.000 12.05934 94 VAL A N 1
ATOM 1477 C CA . VAL A 1 93 ? -12.31800 64.70100 16.44300 1.000 11.70140 94 VAL A CA 1
ATOM 1478 C C . VAL A 1 93 ? -11.54500 63.42300 16.11800 1.000 11.61981 94 VAL A C 1
ATOM 1479 O O . VAL A 1 93 ? -10.48700 63.46900 15.47400 1.000 11.76194 94 VAL A O 1
ATOM 1492 N N . ILE A 1 94 ? -12.04900 62.27600 16.56100 1.000 11.32767 95 ILE A N 1
ATOM 1493 C CA . ILE A 1 94 ? -11.40600 61.00600 16.23900 1.000 10.76971 95 ILE A CA 1
ATOM 1494 C C . ILE A 1 94 ? -11.53700 60.69500 14.74800 1.000 9.93277 95 ILE A C 1
ATOM 1495 O O . ILE A 1 94 ? -10.57600 60.25600 14.10900 1.000 10.66707 95 ILE A O 1
ATOM 1511 N N . GLY A 1 95 ? -12.72200 60.89800 14.17400 1.000 10.35387 96 GLY A N 1
ATOM 1512 C CA . GLY A 1 95 ? -12.84300 60.76400 12.73300 1.000 9.88803 96 GLY A CA 1
ATOM 1513 C C . GLY A 1 95 ? -11.89600 61.68100 11.98100 1.000 10.01962 96 GLY A C 1
ATOM 1514 O O . GLY A 1 95 ? -11.32600 61.30300 10.95500 1.000 10.81972 96 GLY A O 1
ATOM 1518 N N . TRP A 1 96 ? -11.75800 62.91600 12.45200 1.000 10.04857 97 TRP A N 1
ATOM 1519 C CA . TRP A 1 96 ? -10.81400 63.83600 11.82400 1.000 9.63010 97 TRP A CA 1
ATOM 1520 C C . TRP A 1 96 ? -9.40900 63.24400 11.78500 1.000 9.66168 97 TRP A C 1
ATOM 1521 O O . TRP A 1 96 ? -8.74700 63.25600 10.74000 1.000 10.34861 97 TRP A O 1
ATOM 1542 N N . ARG A 1 97 ? -8.92300 62.73800 12.92500 1.000 9.53799 98 ARG A N 1
ATOM 1543 C CA . ARG A 1 97 ? -7.58200 62.16100 12.96300 1.000 9.73538 98 ARG A CA 1
ATOM 1544 C C . ARG A 1 97 ? -7.44800 60.97300 12.01700 1.000 10.11963 98 ARG A C 1
ATOM 1545 O O . ARG A 1 97 ? -6.42800 60.84200 11.33100 1.000 10.03015 98 ARG A O 1
ATOM 1566 N N . LEU A 1 98 ? -8.45500 60.09700 11.96100 1.000 9.80644 99 LEU A N 1
ATOM 1567 C CA . LEU A 1 98 ? -8.38900 58.96600 11.03300 1.000 10.76182 99 LEU A CA 1
ATOM 1568 C C . LEU A 1 98 ? -8.30700 59.45300 9.58700 1.000 10.47494 99 LEU A C 1
ATOM 1569 O O . LEU A 1 98 ? -7.56600 58.88800 8.77100 1.000 10.69076 99 LEU A O 1
ATOM 1585 N N . SER A 1 99 ? -9.04000 60.52800 9.25700 1.000 10.70655 100 SER A N 1
ATOM 1586 C CA . SER A 1 99 ? -8.96900 61.08100 7.91100 1.000 10.66970 100 SER A CA 1
ATOM 1587 C C . SER A 1 99 ? -7.57000 61.58700 7.60100 1.000 9.86171 100 SER A C 1
ATOM 1588 O O . SER A 1 99 ? -7.06100 61.38400 6.49200 1.000 10.68023 100 SER A O 1
ATOM 1596 N N . GLN A 1 100 ? -6.94000 62.25100 8.57100 1.000 10.29860 101 GLN A N 1
ATOM 1597 C CA . GLN A 1 100 ? -5.56200 62.69500 8.40500 1.000 11.04080 101 GLN A CA 1
ATOM 1598 C C . GLN A 1 100 ? -4.60600 61.52100 8.22800 1.000 11.40400 101 GLN A C 1
ATOM 1599 O O . GLN A 1 100 ? -3.67500 61.59600 7.42400 1.000 10.98816 101 GLN A O 1
ATOM 1613 N N . SER A 1 101 ? -4.79900 60.45000 9.01300 1.000 10.94605 102 SER A N 1
ATOM 1614 C CA . SER A 1 101 ? -3.91800 59.28200 8.96900 1.000 10.68023 102 SER A CA 1
ATOM 1615 C C . SER A 1 101 ? -3.92800 58.66400 7.58000 1.000 10.70391 102 SER A C 1
ATOM 1616 O O . SER A 1 101 ? -2.87400 58.34200 7.01500 1.000 11.83300 102 SER A O 1
ATOM 1624 N N . VAL A 1 102 ? -5.10800 58.57800 6.98400 1.000 10.88552 103 VAL A N 1
ATOM 1625 C CA . VAL A 1 102 ? -5.26500 57.92400 5.69700 1.000 11.07501 103 VAL A CA 1
ATOM 1626 C C . VAL A 1 102 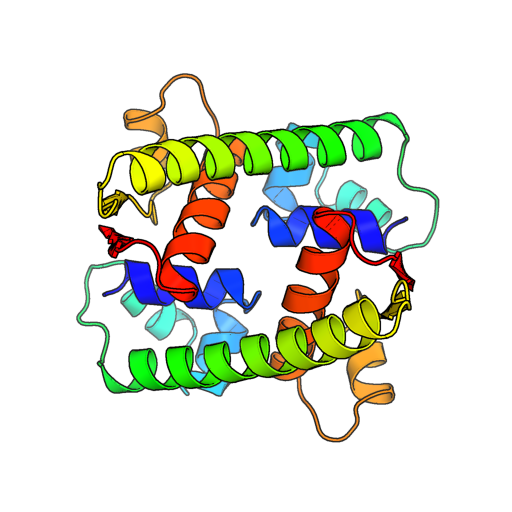? -4.78600 58.82600 4.57000 1.000 11.53033 103 VAL A C 1
ATOM 1627 O O . VAL A 1 102 ? -4.05700 58.37800 3.68100 1.000 12.56993 103 VAL A O 1
ATOM 1640 N N . ALA A 1 103 ? -5.16900 60.11200 4.59400 1.000 10.46968 104 ALA A N 1
ATOM 1641 C CA . ALA A 1 103 ? -4.73700 61.02300 3.53900 1.000 10.50915 104 ALA A CA 1
ATOM 1642 C C . ALA A 1 103 ? -3.22400 61.18600 3.54700 1.000 10.64075 104 ALA A C 1
ATOM 1643 O O . ALA A 1 103 ? -2.58500 61.14900 2.49100 1.000 11.12765 104 ALA A O 1
ATOM 1650 N N . ALA A 1 104 ? -2.62700 61.29300 4.73100 1.000 10.39598 105 ALA A N 1
ATOM 1651 C CA . ALA A 1 104 ? -1.18300 61.51000 4.81500 1.000 11.02764 105 ALA A CA 1
ATOM 1652 C C . ALA A 1 104 ? -0.42200 60.31700 4.27100 1.000 11.73562 105 ALA A C 1
ATOM 1653 O O . ALA A 1 104 ? 0.61400 60.47100 3.61400 1.000 12.37517 105 ALA A O 1
ATOM 1660 N N . LEU A 1 105 ? -0.90200 59.10700 4.57400 1.000 11.63297 106 LEU A N 1
ATOM 1661 C CA . LEU A 1 105 ? -0.24000 57.89700 4.08700 1.000 13.00156 106 LEU A CA 1
ATOM 1662 C C . LEU A 1 105 ? -0.25000 57.85600 2.57000 1.000 12.27779 106 LEU A C 1
ATOM 1663 O O . LEU A 1 105 ? 0.78800 57.63400 1.94000 1.000 13.51215 106 LEU A O 1
ATOM 1679 N N . TYR A 1 106 ? -1.42700 58.02500 1.95800 1.000 12.78048 107 TYR A N 1
ATOM 1680 C CA . TYR A 1 106 ? -1.50000 57.88400 0.51200 1.000 13.90167 107 TYR A CA 1
ATOM 1681 C C . TYR A 1 106 ? -0.72600 58.98600 -0.18500 1.000 14.10959 107 TYR A C 1
ATOM 1682 O O . TYR A 1 106 ? -0.10900 58.74900 -1.23200 1.000 16.27564 107 TYR A O 1
ATOM 1700 N N . TYR A 1 107 ? -0.75500 60.20000 0.36500 1.000 13.23053 108 TYR A N 1
ATOM 1701 C CA . TYR A 1 107 ? 0.01400 61.28100 -0.23600 1.000 13.17000 108 TYR A CA 1
ATOM 1702 C C . TYR A 1 107 ? 1.51300 61.01300 -0.12600 1.000 14.13591 108 TYR A C 1
ATOM 1703 O O . TYR A 1 107 ? 2.24700 61.05600 -1.12700 1.000 14.87284 108 TYR A O 1
ATOM 1721 N N . THR A 1 108 ? 1.98800 60.74500 1.09700 1.000 14.29645 109 THR A N 1
ATOM 1722 C CA . THR A 1 108 ? 3.42300 60.68100 1.32800 1.000 15.70715 109 THR A CA 1
ATOM 1723 C C . THR A 1 108 ? 4.05000 59.56300 0.51900 1.000 17.11521 109 THR A C 1
ATOM 1724 O O . THR A 1 108 ? 5.19800 59.67700 0.07300 1.000 17.49683 109 THR A O 1
ATOM 1735 N N . GLU A 1 109 ? 3.31500 58.48700 0.30100 1.000 17.40998 110 GLU A N 1
ATOM 1736 C CA . GLU A 1 109 ? 3.82600 57.36400 -0.47200 1.000 19.24704 110 GLU A CA 1
ATOM 1737 C C . GLU A 1 109 ? 3.61100 57.52600 -1.97600 1.000 20.01029 110 GLU A C 1
ATOM 1738 O O . GLU A 1 109 ? 3.97700 56.62500 -2.73500 1.000 23.29490 110 GLU A O 1
ATOM 1750 N N . GLY A 1 110 ? 3.07700 58.66200 -2.42900 1.000 19.05228 111 GLY A N 1
ATOM 1751 C CA . GLY A 1 110 ? 3.04100 58.99100 -3.84300 1.000 18.68645 111 GLY A CA 1
ATOM 1752 C C . GLY A 1 110 ? 1.78100 58.58900 -4.58000 1.000 19.69710 111 GLY A C 1
ATOM 1753 O O . GLY A 1 110 ? 1.75900 58.63700 -5.80700 1.000 18.92859 111 GLY A O 1
ATOM 1757 N N . HIS A 1 111 ? 0.72300 58.23200 -3.87400 1.000 20.23664 112 HIS A N 1
ATOM 1758 C CA . HIS A 1 111 ? -0.41800 57.56300 -4.47100 1.000 21.14464 112 HIS A CA 1
ATOM 1759 C C . HIS A 1 111 ? -1.66200 58.43200 -4.55800 1.000 16.51777 112 HIS A C 1
ATOM 1760 O O . HIS A 1 111 ? -2.59300 58.07900 -5.29700 1.000 16.85465 112 HIS A O 1
ATOM 1774 N N . ALA A 1 112 ? -1.65400 59.60200 -3.92400 1.000 14.62017 113 ALA A N 1
ATOM 1775 C CA . ALA A 1 112 ? -2.78500 60.51700 -3.95900 1.000 13.65690 113 ALA A CA 1
ATOM 1776 C C . ALA A 1 112 ? -2.28900 61.94500 -3.81900 1.000 12.60677 113 ALA A C 1
ATOM 1777 O O . ALA A 1 112 ? -1.21900 62.20200 -3.26400 1.000 13.57531 113 ALA A O 1
ATO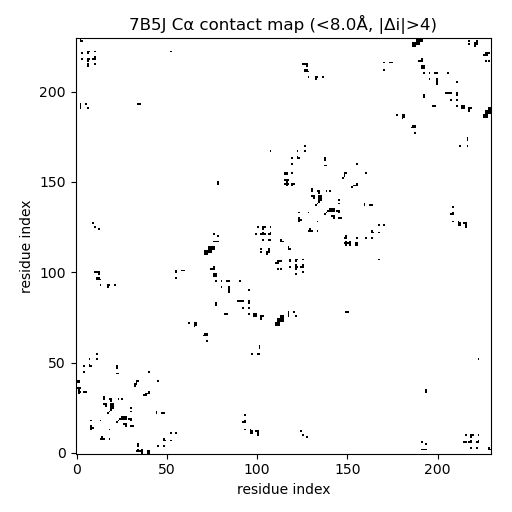M 1784 N N . ASP A 1 113 ? -3.09700 62.87800 -4.32300 1.000 12.39886 114 ASP A N 1
ATOM 1785 C CA . ASP A 1 113 ? -2.88500 64.29900 -4.09200 1.000 13.52004 114 ASP A CA 1
ATOM 1786 C C . ASP A 1 113 ? -3.71100 64.72800 -2.89200 1.000 13.80165 114 ASP A C 1
ATOM 1787 O O . ASP A 1 113 ? -4.68500 64.06800 -2.52500 1.000 14.70439 114 ASP A O 1
ATOM 1796 N N . LEU A 1 114 ? -3.29200 65.82000 -2.26200 1.000 12.69363 115 LEU A N 1
ATOM 1797 C CA . LEU A 1 114 ? -4.00900 66.41200 -1.14100 1.000 12.49360 115 LEU A CA 1
ATOM 1798 C C . LEU A 1 114 ? -4.67300 67.71300 -1.57100 1.000 14.40173 115 LEU A C 1
ATOM 1799 O O . LEU A 1 114 ? -4.05900 68.54400 -2.25000 1.000 18.03637 115 LEU A O 1
ATOM 1815 N N . ILE A 1 115 ? -5.90400 67.89000 -1.12500 1.000 12.85417 116 ILE A N 1
ATOM 1816 C CA . ILE A 1 115 ? -6.69300 69.08600 -1.40400 1.000 14.13327 116 ILE A CA 1
ATOM 1817 C C . ILE A 1 115 ? -7.34500 69.60300 -0.12200 1.000 14.43068 116 ILE A C 1
ATOM 1818 O O . ILE A 1 115 ? -7.24800 68.98100 0.94700 1.000 13.60163 116 ILE A O 1
ATOM 1834 N N . THR B 1 1 ? 2.65300 72.40600 -0.26000 1.000 16.51251 2 THR B N 1
ATOM 1835 C CA . THR B 1 1 ? 1.70200 73.25700 0.45100 1.000 16.42565 2 THR B CA 1
ATOM 1836 C C . THR B 1 1 ? 1.68500 72.96000 1.94400 1.000 15.14918 2 THR B C 1
ATOM 1837 O O . THR B 1 1 ? 2.25200 71.96300 2.38700 1.000 13.07788 2 THR B O 1
ATOM 1847 N N . ASN B 1 2 ? 0.98400 73.78700 2.71700 1.000 14.35172 3 ASN B N 1
ATOM 1848 C CA . ASN B 1 2 ? 0.85000 73.52500 4.15000 1.000 13.09368 3 ASN B CA 1
ATOM 1849 C C . ASN B 1 2 ? 0.25000 72.15400 4.42900 1.000 12.98577 3 ASN B C 1
ATOM 1850 O O . ASN B 1 2 ? 0.59000 71.52800 5.43600 1.000 13.44898 3 ASN B O 1
ATOM 1861 N N . LYS B 1 3 ? -0.65500 71.68800 3.57400 1.000 11.66456 4 LYS B N 1
ATOM 1862 C CA . LYS B 1 3 ? -1.28400 70.39100 3.79200 1.000 12.06460 4 LYS B CA 1
ATOM 1863 C C . LYS B 1 3 ? -0.27700 69.26000 3.62300 1.000 12.08303 4 LYS B C 1
ATOM 1864 O O . LYS B 1 3 ? -0.22700 68.32900 4.43600 1.000 10.98290 4 LYS B O 1
ATOM 1883 N N . GLU B 1 4 ? 0.52500 69.32200 2.56300 1.000 11.99091 5 GLU B N 1
ATOM 1884 C CA . GLU B 1 4 ? 1.56800 68.31900 2.35900 1.000 11.58560 5 GLU B CA 1
ATOM 1885 C C . GLU B 1 4 ? 2.60600 68.35900 3.47800 1.000 10.79340 5 GLU B C 1
ATOM 1886 O O . GLU B 1 4 ? 3.05400 67.30900 3.95800 1.000 12.40938 5 GLU B O 1
ATOM 1898 N N . LEU B 1 5 ? 3.00200 69.56000 3.90000 1.000 10.15911 6 LEU B N 1
ATOM 1899 C CA . LEU B 1 5 ? 3.97600 69.67500 4.97900 1.000 10.02489 6 LEU B CA 1
ATOM 1900 C C . LEU B 1 5 ? 3.47700 68.99800 6.25100 1.000 10.81182 6 LEU B C 1
ATOM 1901 O O . LEU B 1 5 ? 4.18100 68.19100 6.86400 1.000 10.68812 6 LEU B O 1
ATOM 1917 N N . GLN B 1 6 ? 2.25400 69.31800 6.66500 1.000 10.35124 7 GLN B N 1
ATOM 1918 C CA . GLN B 1 6 ? 1.72600 68.76300 7.90100 1.000 9.79854 7 GLN B CA 1
ATOM 1919 C C . GLN B 1 6 ? 1.47900 67.27100 7.75900 1.000 9.25111 7 GLN B C 1
ATOM 1920 O O . GLN B 1 6 ? 1.71200 66.51200 8.70400 1.000 9.94330 7 GLN B O 1
ATOM 1934 N N . ALA B 1 7 ? 1.02900 66.83400 6.58300 1.000 10.74076 8 ALA B N 1
ATOM 1935 C CA . ALA B 1 7 ? 0.78100 65.41600 6.36600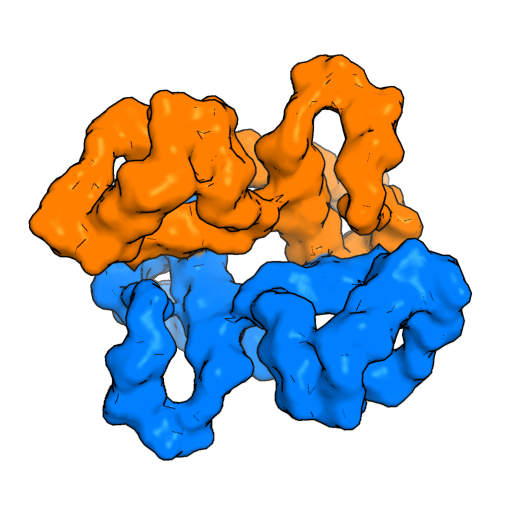 1.000 10.38282 8 ALA B CA 1
ATOM 1936 C C . ALA B 1 7 ? 2.05800 64.61000 6.53800 1.000 10.85656 8 ALA B C 1
ATOM 1937 O O . ALA B 1 7 ? 2.06100 63.59800 7.24400 1.000 10.42493 8 ALA B O 1
ATOM 1944 N N . ILE B 1 8 ? 3.15100 65.02300 5.87700 1.000 9.87487 9 ILE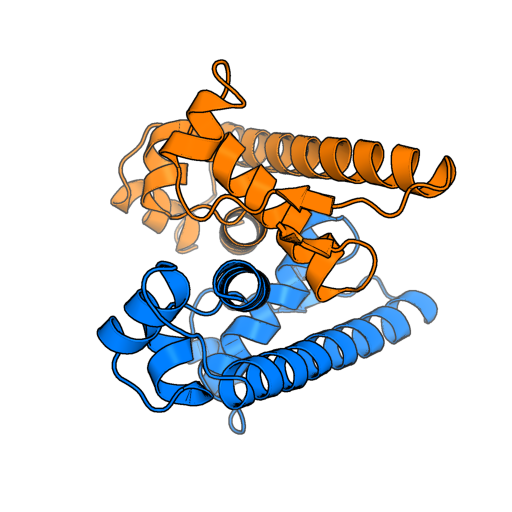 B N 1
ATOM 1945 C CA . ILE B 1 8 ? 4.41300 64.29800 6.03800 1.000 10.80393 9 ILE B CA 1
ATOM 1946 C C . ILE B 1 8 ? 4.87700 64.35800 7.48400 1.000 9.67484 9 ILE B C 1
ATOM 1947 O O . ILE B 1 8 ? 5.28000 63.34500 8.06700 1.000 10.39072 9 ILE B O 1
ATOM 1963 N N . ARG B 1 9 ? 4.81600 65.53900 8.09100 1.000 10.35650 10 ARG B N 1
ATOM 1964 C CA . ARG B 1 9 ? 5.25300 65.67500 9.47700 1.000 10.67233 10 ARG B CA 1
ATOM 1965 C C . ARG B 1 9 ? 4.52400 64.70100 10.39500 1.000 11.31715 10 ARG B C 1
ATOM 1966 O O . ARG B 1 9 ? 5.14000 64.00600 11.21700 1.000 10.64601 10 ARG B O 1
ATOM 1987 N N . LYS B 1 10 ? 3.21200 64.63700 10.26500 1.000 10.67496 11 LYS B N 1
ATOM 1988 C CA . LYS B 1 10 ? 2.45000 63.77000 11.15200 1.000 10.78550 11 LYS B CA 1
ATOM 1989 C C . LYS B 1 10 ? 2.67300 62.29600 10.83000 1.000 10.22228 11 LYS B C 1
ATOM 1990 O O . LYS B 1 10 ? 2.71900 61.46200 11.74900 1.000 10.25649 11 LYS B O 1
ATOM 2009 N N . LEU B 1 11 ? 2.80600 61.94900 9.54500 1.000 10.54337 12 LEU B N 1
ATOM 2010 C CA . LEU B 1 11 ? 3.04700 60.55600 9.19400 1.000 10.73813 12 LEU B CA 1
ATOM 2011 C C . LEU B 1 11 ? 4.37200 60.07400 9.78300 1.000 10.41177 12 LEU B C 1
ATOM 2012 O O . LEU B 1 11 ? 4.47900 58.92700 10.23400 1.000 10.97763 12 LEU B O 1
ATOM 2028 N N . LEU B 1 12 ? 5.38900 60.94700 9.80400 1.000 10.43020 13 LEU B N 1
ATOM 2029 C CA . LEU B 1 12 ? 6.70500 60.64800 10.35900 1.000 10.75918 13 LEU B CA 1
ATOM 2030 C C . LEU B 1 12 ? 6.73500 60.75800 11.87200 1.000 10.98816 13 LEU B C 1
ATOM 2031 O O . LEU B 1 12 ? 7.77500 60.54100 12.47700 1.000 11.13291 13 LEU B O 1
ATOM 2047 N N . MET B 1 13 ? 5.58900 61.04200 12.46600 1.000 10.59864 14 MET B N 1
ATOM 2048 C CA . MET B 1 13 ? 5.37400 61.10900 13.89800 1.000 11.61455 14 MET B CA 1
ATOM 2049 C C . MET B 1 13 ? 6.19000 62.21300 14.57400 1.000 10.76445 14 MET B C 1
ATOM 2050 O O . MET B 1 13 ? 6.54800 62.11200 15.76200 1.000 11.79878 14 MET B O 1
ATOM 2064 N N . LEU B 1 14 ? 6.46800 63.29600 13.85900 1.000 10.53284 15 LEU B N 1
ATOM 2065 C CA . LEU B 1 14 ? 7.22900 64.40700 14.43300 1.000 11.14871 15 LEU B CA 1
ATOM 2066 C C . LEU B 1 14 ? 6.28700 65.38600 15.11000 1.000 10.74603 15 LEU B C 1
ATOM 2067 O O . LEU B 1 14 ? 5.30300 65.81900 14.50400 1.000 12.72521 15 LEU B O 1
ATOM 2083 N N . ASP B 1 15 ? 6.61400 65.77900 16.34000 1.000 10.55127 16 ASP B N 1
ATOM 2084 C CA . ASP B 1 15 ? 5.95300 66.93800 16.93900 1.000 11.49085 16 ASP B CA 1
ATOM 2085 C C . ASP B 1 15 ? 6.39000 68.21000 16.21100 1.000 11.19608 16 ASP B C 1
ATOM 2086 O O . ASP B 1 15 ? 7.49200 68.28500 15.67400 1.000 10.55653 16 ASP B O 1
ATOM 2095 N N . VAL B 1 16 ? 5.53200 69.23000 16.22300 1.000 10.61969 17 VAL B N 1
ATOM 2096 C CA . VAL B 1 16 ? 5.92100 70.52100 15.65600 1.000 11.08291 17 VAL B CA 1
ATOM 2097 C C . VAL B 1 16 ? 7.25900 70.98800 16.22900 1.000 12.05144 17 VAL B C 1
ATOM 2098 O O . VAL B 1 16 ? 8.13000 71.46900 15.49500 1.000 11.81194 17 VAL B O 1
ATOM 2111 N N . SER B 1 17 ? 7.43200 70.89700 17.55100 1.000 12.19357 18 SER B N 1
ATOM 2112 C CA . SER B 1 17 ? 8.65600 71.41600 18.16300 1.000 12.70415 18 SER B CA 1
ATOM 2113 C C . SER B 1 17 ? 9.89200 70.69600 17.63100 1.000 11.95670 18 SER B C 1
ATOM 2114 O O . SER B 1 17 ? 10.95900 71.30700 17.46300 1.000 13.27264 18 SER B O 1
ATOM 2122 N N . GLU B 1 18 ? 9.76400 69.39100 17.37200 1.000 11.07501 19 GLU B N 1
ATOM 2123 C CA . GLU B 1 18 ? 10.87700 68.57100 16.90200 1.000 10.99869 19 GLU B CA 1
ATOM 2124 C C . GLU B 1 18 ? 11.22500 68.90600 15.45800 1.000 11.54086 19 GLU B C 1
ATOM 2125 O O . GLU B 1 18 ? 12.39900 69.10200 15.12000 1.000 13.06472 19 GLU B O 1
ATOM 2137 N N . ALA B 1 19 ? 10.20400 68.99800 14.59900 1.000 11.88564 20 ALA B N 1
ATOM 2138 C CA . ALA B 1 19 ? 10.41900 69.38600 13.21100 1.000 10.27228 20 ALA B CA 1
ATOM 2139 C C . ALA B 1 19 ? 10.99300 70.79600 13.13100 1.000 11.23819 20 ALA B C 1
ATOM 2140 O O . ALA B 1 19 ? 11.92200 71.04800 12.37100 1.000 11.85142 20 ALA B O 1
ATOM 2147 N N . ALA B 1 20 ? 10.43200 71.72800 13.90500 1.000 11.51980 21 ALA B N 1
ATOM 2148 C CA . ALA B 1 20 ? 10.91000 73.10600 13.88600 1.000 12.35674 21 ALA B CA 1
ATOM 2149 C C . ALA B 1 20 ? 12.38700 73.16900 14.24800 1.000 13.49372 21 ALA B C 1
ATOM 2150 O O . ALA B 1 20 ? 13.18600 73.77600 13.53000 1.000 13.53057 21 ALA B O 1
ATOM 2157 N N . GLU B 1 21 ? 12.77500 72.53100 15.35300 1.000 12.79890 22 GLU B N 1
ATOM 2158 C CA . GLU B 1 21 ? 14.15300 72.66100 15.81000 1.000 14.76230 22 GLU B CA 1
ATOM 2159 C C . GLU B 1 21 ? 15.13400 72.04500 14.81600 1.000 15.25972 22 GLU B C 1
ATOM 2160 O O . GLU B 1 21 ? 16.16000 72.64800 14.47100 1.000 17.28628 22 GLU B O 1
ATOM 2172 N N . HIS B 1 22 ? 14.84400 70.84200 14.34300 1.000 15.75452 23 HIS B N 1
ATOM 2173 C CA . HIS B 1 22 ? 15.85200 70.06700 13.62200 1.000 16.25195 23 HIS B CA 1
ATOM 2174 C C . HIS B 1 22 ? 15.76100 70.15200 12.11200 1.000 15.69925 23 HIS B C 1
ATOM 2175 O O . HIS B 1 22 ? 16.79600 70.13000 11.43600 1.000 18.45484 23 HIS B O 1
ATOM 2189 N N . ILE B 1 23 ? 14.56500 70.25100 11.55900 1.000 15.27025 24 ILE B N 1
ATOM 2190 C CA . ILE B 1 23 ? 14.38700 70.33100 10.13100 1.000 16.11772 24 ILE B CA 1
ATOM 2191 C C . ILE B 1 23 ? 14.30000 71.77700 9.66200 1.000 14.78072 24 ILE B C 1
ATOM 2192 O O . ILE B 1 23 ? 15.04500 72.20000 8.77300 1.000 17.58895 24 ILE B O 1
ATOM 2208 N N . GLY B 1 24 ? 13.43300 72.57200 10.29200 1.000 15.39921 25 GLY B N 1
ATOM 2209 C CA . GLY B 1 24 ? 13.30800 73.96600 9.91200 1.000 16.53356 25 GLY B CA 1
ATOM 2210 C C . GLY B 1 24 ? 14.43600 74.84300 10.40700 1.000 17.27839 25 GLY B C 1
ATOM 2211 O O . GLY B 1 24 ? 14.76200 75.85000 9.76600 1.000 17.15732 25 GLY B O 1
ATOM 2215 N N . ARG B 1 25 ? 15.02600 74.49100 11.54800 1.000 17.15206 26 ARG B N 1
ATOM 2216 C CA . ARG B 1 25 ? 15.91200 75.37700 12.29100 1.000 18.01269 26 ARG B CA 1
ATOM 2217 C C . ARG B 1 25 ? 15.24300 76.73200 12.52300 1.000 16.59409 26 ARG B C 1
ATOM 2218 O O . ARG B 1 25 ? 15.82700 77.79700 12.32000 1.000 18.35483 26 ARG B O 1
ATOM 2239 N N . VAL B 1 26 ? 13.97500 76.66800 12.95800 1.000 14.15170 27 VAL B N 1
ATOM 2240 C CA . VAL B 1 26 ? 13.15100 77.82700 13.26000 1.000 14.19644 27 VAL B CA 1
ATOM 2241 C C . VAL B 1 26 ? 12.36000 77.50500 14.52400 1.000 12.71995 27 VAL B C 1
ATOM 2242 O O . VAL B 1 26 ? 12.37200 76.37600 15.02000 1.000 13.12789 27 VAL B O 1
ATOM 2255 N N . SER B 1 27 ? 11.62800 78.49600 15.01400 1.000 11.00395 28 SER B N 1
ATOM 2256 C CA . SER B 1 27 ? 10.76900 78.29400 16.16000 1.000 10.92763 28 SER B CA 1
ATOM 2257 C C . SER B 1 27 ? 9.51300 77.49700 15.80200 1.000 10.52495 28 SER B C 1
ATOM 2258 O O . SER B 1 27 ? 9.11200 77.37400 14.63800 1.000 10.67233 28 SER B O 1
ATOM 2266 N N . ALA B 1 28 ? 8.86200 76.95600 16.83700 1.000 12.13040 29 ALA B N 1
ATOM 2267 C CA . ALA B 1 28 ? 7.56400 76.32100 16.61400 1.000 13.01735 29 ALA B CA 1
ATOM 2268 C C . ALA B 1 28 ? 6.57000 77.29700 15.98700 1.000 12.82785 29 ALA B C 1
ATOM 2269 O O . ALA B 1 28 ? 5.76600 76.90500 15.13900 1.000 13.09104 29 ALA B O 1
ATOM 2276 N N . ARG B 1 29 ? 6.60100 78.56000 16.37300 1.000 12.48571 30 ARG B N 1
ATOM 2277 C CA . ARG B 1 29 ? 5.67900 79.56500 15.79100 1.000 13.37266 30 ARG B CA 1
ATOM 2278 C C . ARG B 1 29 ? 5.90900 79.63800 14.27800 1.000 12.33306 30 ARG B C 1
ATOM 2279 O O . ARG B 1 29 ? 4.96500 79.65700 13.54900 1.000 13.11473 30 ARG B O 1
ATOM 2300 N N . SER B 1 30 ? 7.16100 79.73500 13.85400 1.000 11.84879 31 SER B N 1
ATOM 2301 C CA . SER B 1 30 ? 7.45300 79.78400 12.43000 1.000 12.04355 31 SER B CA 1
ATOM 2302 C C . SER B 1 30 ? 6.98300 78.52300 11.71600 1.000 10.49336 31 SER B C 1
ATOM 2303 O O . SER B 1 30 ? 6.43600 78.60500 10.61400 1.000 11.16186 31 SER B O 1
ATOM 2311 N N . TRP B 1 31 ? 7.19900 77.34700 12.31500 1.000 11.01185 32 TRP B N 1
ATOM 2312 C CA . TRP B 1 31 ? 6.73800 76.11500 11.68900 1.000 10.86446 32 TRP B CA 1
ATOM 2313 C C . TRP B 1 31 ? 5.21400 76.09500 11.57500 1.000 10.44599 32 TRP B C 1
ATOM 2314 O O . TRP B 1 31 ? 4.65900 75.70500 10.53300 1.000 10.57758 32 TRP B O 1
ATOM 2335 N N . GLN B 1 32 ? 4.51900 76.51900 12.63200 1.000 11.31715 33 GLN B N 1
ATOM 2336 C CA . GLN B 1 32 ? 3.06000 76.62900 12.57500 1.000 11.50664 33 GLN B CA 1
ATOM 2337 C C . GLN B 1 32 ? 2.62600 77.60500 11.49800 1.000 12.23568 33 GLN B C 1
ATOM 2338 O O . GLN B 1 32 ? 1.60100 77.40800 10.84400 1.000 12.33306 33 GLN B O 1
ATOM 2352 N N . TYR B 1 33 ? 3.37800 78.67800 11.31400 1.000 12.49624 34 TYR B N 1
ATOM 2353 C CA . TYR B 1 33 ? 3.09100 79.58400 10.20600 1.000 12.84891 34 TYR B CA 1
ATOM 2354 C C . TYR B 1 33 ? 3.18000 78.84900 8.87100 1.000 12.70679 34 TYR B C 1
ATOM 2355 O O . TYR B 1 33 ? 2.28200 78.97500 8.02800 1.000 12.78048 34 TYR B O 1
ATOM 2373 N N . TRP B 1 34 ? 4.23300 78.03800 8.67000 1.000 12.51203 35 TRP B N 1
ATOM 2374 C CA . TRP B 1 34 ? 4.33500 77.27200 7.42400 1.000 11.65929 35 TRP B CA 1
ATOM 2375 C C . TRP B 1 34 ? 3.17300 76.29600 7.25500 1.000 12.54361 35 TRP B C 1
ATOM 2376 O O . TRP B 1 34 ? 2.75800 76.02500 6.12700 1.000 14.60438 35 TRP B O 1
ATOM 2397 N N . GLU B 1 35 ? 2.65300 75.73900 8.34800 1.000 11.77510 36 GLU B N 1
ATOM 2398 C CA . GLU B 1 35 ? 1.53100 74.80200 8.25600 1.000 12.11724 36 GLU B CA 1
ATOM 2399 C C . GLU B 1 35 ? 0.16900 75.49500 8.18400 1.000 13.34107 36 GLU B C 1
ATOM 2400 O O . GLU B 1 35 ? -0.86100 74.80500 8.03400 1.000 13.75165 36 GLU B O 1
ATOM 2412 N N . SER B 1 36 ? 0.13200 76.83200 8.23300 1.000 13.36213 37 SER B N 1
ATOM 2413 C CA . SER B 1 36 ? -1.14000 77.54200 8.33400 1.000 14.85178 37 SER B CA 1
ATOM 2414 C C . SER B 1 36 ? -1.81600 77.74300 6.99200 1.000 17.34682 37 SER B C 1
ATOM 2415 O O . SER B 1 36 ? -3.03300 77.98100 6.95600 1.000 19.55234 37 SER B O 1
ATOM 2423 N N . GLY B 1 37 ? -1.05100 77.75400 5.90700 1.000 17.23628 38 GLY B N 1
ATOM 2424 C CA . GLY B 1 37 ? -1.57800 78.06400 4.60000 1.000 19.28126 38 GLY B CA 1
ATOM 2425 C C . GLY B 1 37 ? -1.48700 79.51600 4.21500 1.000 20.39192 38 GLY B C 1
ATOM 2426 O O . GLY B 1 37 ? -1.89800 79.86800 3.10500 1.000 21.95000 38 GLY B O 1
ATOM 2430 N N . ARG B 1 38 ? -0.96500 80.36800 5.09600 1.000 20.39718 39 ARG B N 1
ATOM 2431 C CA . ARG B 1 38 ? -0.94200 81.80200 4.82400 1.000 20.81565 39 ARG B CA 1
ATOM 2432 C C . ARG B 1 38 ? 0.03900 82.16900 3.71600 1.000 24.16342 39 ARG B C 1
ATOM 2433 O O . ARG B 1 38 ? -0.20900 83.13100 2.97900 1.000 25.52148 39 ARG B O 1
ATOM 2454 N N . SER B 1 39 ? 1.14600 81.43500 3.58300 1.000 26.72689 40 SER B N 1
ATOM 2455 C CA . SER B 1 39 ? 2.04800 81.61700 2.45000 1.000 28.28760 40 SER B CA 1
ATOM 2456 C C . SER B 1 39 ? 2.66700 80.26900 2.08600 1.000 26.54529 40 SER B C 1
ATOM 2457 O O . SER B 1 39 ? 2.31100 79.21900 2.63200 1.000 25.62939 40 SER B O 1
ATOM 2465 N N . ALA B 1 40 ? 3.57600 80.29800 1.12500 1.000 24.72665 41 ALA B N 1
ATOM 2466 C CA . ALA B 1 40 ? 4.13600 79.06700 0.59500 1.000 23.50545 41 ALA B CA 1
ATOM 2467 C C . ALA B 1 40 ? 5.16300 78.48200 1.55500 1.000 21.89736 41 ALA B C 1
ATOM 2468 O O . ALA B 1 40 ? 5.85700 79.19900 2.27500 1.000 23.49755 41 ALA B O 1
ATOM 2475 N N . VAL B 1 41 ? 5.28100 77.16200 1.54100 1.000 20.63668 42 VAL B N 1
ATOM 2476 C CA . VAL B 1 41 ? 6.28900 76.45700 2.33700 1.000 20.52615 42 VAL B CA 1
ATOM 2477 C C . VAL B 1 41 ? 7.64900 76.64100 1.65300 1.000 21.48415 42 VAL B C 1
ATOM 2478 O O . VAL B 1 41 ? 7.69200 76.46300 0.46600 1.000 22.55007 42 VAL B O 1
ATOM 2491 N N . PRO B 1 42 ? 8.74700 76.95500 2.35300 1.000 21.01568 43 PRO B N 1
ATOM 2492 C CA . PRO B 1 42 ? 10.03400 77.12400 1.70200 1.000 22.03422 43 PRO B CA 1
ATOM 2493 C C . PRO B 1 42 ? 10.55100 75.86700 0.99100 1.000 23.37912 43 PRO B C 1
ATOM 2494 O O . PRO B 1 42 ? 10.49600 74.83900 1.58600 1.000 23.35806 43 PRO B O 1
ATOM 2505 N N . ASP B 1 43 ? 11.13600 76.02400 -0.20800 1.000 25.92942 44 ASP B N 1
ATOM 2506 C CA . ASP B 1 43 ? 11.64700 74.93300 -1.07600 1.000 28.17969 44 ASP B CA 1
ATOM 2507 C C . ASP B 1 43 ? 12.56200 73.98300 -0.29800 1.000 26.46896 44 ASP B C 1
ATOM 2508 O O . ASP B 1 43 ? 12.36500 72.75900 -0.43200 1.000 26.77163 44 ASP B O 1
ATOM 2517 N N . ASP B 1 44 ? 13.52100 74.50000 0.47800 1.000 26.08997 45 ASP B N 1
ATOM 2518 C CA . ASP B 1 44 ? 14.47500 73.63300 1.17000 1.000 25.04511 45 ASP B CA 1
ATOM 2519 C C . ASP B 1 44 ? 13.78500 72.76500 2.23000 1.000 20.52615 45 ASP B C 1
ATOM 2520 O O . ASP B 1 44 ? 14.15600 71.59600 2.42300 1.000 20.62616 45 ASP B O 1
ATOM 2529 N N . VAL B 1 45 ? 12.76900 73.30800 2.91200 1.000 19.09703 46 VAL B N 1
ATOM 2530 C CA . VAL B 1 45 ? 12.03100 72.53900 3.92000 1.000 17.02836 46 VAL B CA 1
ATOM 2531 C C . VAL B 1 45 ? 11.21900 71.43800 3.25300 1.000 16.66516 46 VAL B C 1
ATOM 2532 O O . VAL B 1 45 ? 11.21300 70.27900 3.69100 1.000 15.02812 46 VAL B O 1
ATOM 2545 N N . GLU B 1 46 ? 10.53400 71.78600 2.16600 1.000 18.80489 47 GLU B N 1
ATOM 2546 C CA . GLU B 1 46 ? 9.78800 70.79700 1.41100 1.000 20.65511 47 GLU B CA 1
ATOM 2547 C C . GLU B 1 46 ? 10.69800 69.64900 1.01400 1.000 19.39969 47 GLU B C 1
ATOM 2548 O O . GLU B 1 46 ? 10.36600 68.47400 1.21400 1.000 19.90502 47 GLU B O 1
ATOM 2560 N N . GLN B 1 47 ? 11.85800 69.97800 0.43900 1.000 20.39455 48 GLN B N 1
ATOM 2561 C CA . GLN B 1 47 ? 12.76300 68.93900 -0.04400 1.000 22.51323 48 GLN B CA 1
ATOM 2562 C C . GLN B 1 47 ? 13.24700 68.06300 1.09900 1.000 19.27336 48 GLN B C 1
ATOM 2563 O O . GLN B 1 47 ? 13.32600 66.83500 0.96700 1.000 18.78383 48 GLN B O 1
ATOM 2577 N N . GLU B 1 48 ? 13.57900 68.67300 2.23500 1.000 17.14942 49 GLU B N 1
ATOM 2578 C CA . GLU B 1 48 ? 14.06800 67.87000 3.35000 1.000 17.00730 49 GLU B CA 1
ATOM 2579 C C . GLU B 1 48 ? 12.98300 66.93500 3.87400 1.000 13.76481 49 GLU B C 1
ATOM 2580 O O . GLU B 1 48 ? 13.27200 65.78400 4.21900 1.000 13.58058 49 GLU B O 1
ATOM 2592 N N . MET B 1 49 ? 11.72400 67.38900 3.90600 1.000 13.52004 50 MET B N 1
ATOM 2593 C CA . MET B 1 49 ? 10.64000 66.51700 4.36000 1.000 13.43319 50 MET B CA 1
ATOM 2594 C C . MET B 1 49 ? 10.44500 65.33400 3.42300 1.000 13.62005 50 MET B C 1
ATOM 2595 O O . MET B 1 49 ? 10.23800 64.19800 3.87800 1.000 13.38582 50 MET B O 1
ATOM 2609 N N . LEU B 1 50 ? 10.50000 65.58000 2.10800 1.000 15.26236 51 LEU B N 1
ATOM 2610 C CA . LEU B 1 50 ? 10.46900 64.49300 1.13500 1.000 16.29932 51 LEU B CA 1
ATOM 2611 C C . LEU B 1 50 ? 11.64200 63.53900 1.32800 1.000 15.39658 51 LEU B C 1
ATOM 2612 O O . LEU B 1 50 ? 11.48600 62.32000 1.19900 1.000 15.92033 51 LEU B O 1
ATOM 2628 N N . ASP B 1 51 ? 12.82600 64.07300 1.62300 1.000 16.17299 52 ASP B N 1
ATOM 2629 C CA . ASP B 1 51 ? 14.00000 63.22800 1.82600 1.000 15.58082 52 ASP B CA 1
ATOM 2630 C C . ASP B 1 51 ? 13.85700 62.36000 3.07200 1.000 14.40436 52 ASP B C 1
ATOM 2631 O O . ASP B 1 51 ? 14.22700 61.18100 3.05400 1.000 14.88863 52 ASP B O 1
ATOM 2640 N N . LEU B 1 52 ? 13.28800 62.91000 4.14300 1.000 13.58321 53 LEU B N 1
ATOM 2641 C CA . LEU B 1 52 ? 13.02300 62.11900 5.34000 1.000 13.77007 53 LEU B CA 1
ATOM 2642 C C . LEU B 1 52 ? 11.97900 61.04500 5.06700 1.000 13.72007 53 LEU B C 1
ATOM 2643 O O . LEU B 1 52 ? 12.08600 59.92200 5.57400 1.000 13.41213 53 LEU B O 1
ATOM 2659 N N . ALA B 1 53 ? 10.95500 61.36200 4.27700 1.000 13.24369 54 ALA B N 1
ATOM 2660 C CA . ALA B 1 53 ? 10.00100 60.33700 3.87100 1.000 13.28317 54 ALA B CA 1
ATOM 2661 C C . ALA B 1 53 ? 10.70200 59.21300 3.12000 1.000 13.42793 54 ALA B C 1
ATOM 2662 O O . ALA B 1 53 ? 10.38000 58.03300 3.30600 1.000 14.67281 54 ALA B O 1
ATOM 2669 N N . SER B 1 54 ? 11.72000 59.54900 2.32600 1.000 12.60414 55 SER B N 1
ATOM 2670 C CA . SER B 1 54 ? 12.48200 58.51300 1.64000 1.000 14.84389 55 SER B CA 1
ATOM 2671 C C . SER B 1 54 ? 13.27800 57.64800 2.61000 1.000 13.57005 55 SER B C 1
ATOM 2672 O O . SER B 1 54 ? 13.44500 56.44500 2.37000 1.000 14.90705 55 SER B O 1
ATOM 2680 N N . VAL B 1 55 ? 13.79500 58.23800 3.69700 1.000 13.27264 56 VAL B N 1
ATOM 2681 C CA . VAL B 1 55 ? 14.46600 57.45200 4.73800 1.000 13.39634 56 VAL B CA 1
ATOM 2682 C C . VAL B 1 55 ? 13.49400 56.43800 5.32300 1.000 12.91734 56 VAL B C 1
ATOM 2683 O O . VAL B 1 55 ? 13.84900 55.27200 5.54700 1.000 14.37014 56 VAL B O 1
ATOM 2696 N N . ARG B 1 56 ? 12.25400 56.87100 5.58300 1.000 12.78574 57 ARG B N 1
ATOM 2697 C CA . ARG B 1 56 ? 11.22500 55.96300 6.08300 1.000 13.82534 57 ARG B CA 1
ATOM 2698 C C . ARG B 1 56 ? 11.01100 54.81500 5.11100 1.000 13.93325 57 ARG B C 1
ATOM 2699 O O . ARG B 1 56 ? 10.94300 53.65700 5.52900 1.000 14.57017 57 ARG B O 1
ATOM 2720 N N . ILE B 1 57 ? 10.93400 55.11600 3.80900 1.000 13.25422 58 ILE B N 1
ATOM 2721 C CA . ILE B 1 57 ? 10.79700 54.06600 2.79900 1.000 15.89927 58 ILE B CA 1
ATOM 2722 C C . ILE B 1 57 ? 11.97600 53.10600 2.86300 1.000 16.91255 58 ILE B C 1
ATOM 2723 O O . ILE B 1 57 ? 11.79300 51.88600 2.80600 1.000 17.52052 58 ILE B O 1
ATOM 2739 N N . GLU B 1 58 ? 13.19900 53.62700 3.01600 1.000 17.12047 59 GLU B N 1
ATOM 2740 C CA . GLU B 1 58 ? 14.37300 52.75800 3.10600 1.000 17.86793 59 GLU B CA 1
ATOM 2741 C C . GLU B 1 58 ? 14.29800 51.83000 4.31700 1.000 15.40448 59 GLU B C 1
ATOM 2742 O O . GLU B 1 58 ? 14.72800 50.66700 4.25600 1.000 15.41501 59 GLU B O 1
ATOM 2754 N N . MET B 1 59 ? 13.82000 52.31900 5.43400 1.000 14.73598 60 MET B N 1
ATOM 2755 C CA . MET B 1 59 ? 13.67000 51.52800 6.67000 1.000 13.30686 60 MET B CA 1
ATOM 2756 C C . MET B 1 59 ? 12.63700 50.41000 6.43300 1.000 14.25171 60 MET B C 1
ATOM 2757 O O . MET B 1 59 ? 12.83600 49.31500 6.87400 1.000 15.17024 60 MET B O 1
ATOM 2771 N N . MET B 1 60 ? 11.55600 50.72100 5.74600 1.000 14.90442 61 MET B N 1
ATOM 2772 C CA . MET B 1 60 ? 10.48000 49.76000 5.43000 1.000 16.52567 61 MET B CA 1
ATOM 2773 C C . MET B 1 60 ? 11.06000 48.69100 4.50900 1.000 16.77043 61 MET B C 1
ATOM 2774 O O . MET B 1 60 ? 10.81500 47.54400 4.72600 1.000 17.76529 61 MET B O 1
ATOM 2788 N N . SER B 1 61 ? 11.86200 49.09800 3.55600 1.000 17.77318 62 SER B N 1
ATOM 2789 C CA . SER B 1 61 ? 12.50800 48.19200 2.58700 1.000 19.09966 62 SER B CA 1
ATOM 2790 C C . SER B 1 61 ? 13.43500 47.23700 3.34200 1.000 19.23125 62 SER B C 1
ATOM 2791 O O . SER B 1 61 ? 13.45300 46.07600 2.99500 1.000 18.98122 62 SER B O 1
ATOM 2799 N N . ALA B 1 62 ? 14.11800 47.68300 4.39100 1.000 18.83910 63 ALA B N 1
ATOM 2800 C CA . ALA B 1 62 ? 14.99400 46.77800 5.14100 1.000 16.70200 63 ALA B CA 1
ATOM 2801 C C . ALA B 1 62 ? 14.17800 45.72200 5.86300 1.000 17.79950 63 ALA B C 1
ATOM 2802 O O . ALA B 1 62 ? 14.58900 44.56500 5.94400 1.000 18.54433 63 ALA B O 1
ATOM 2809 N N . ILE B 1 63 ? 13.00900 46.09900 6.37500 1.000 17.39682 64 ILE B N 1
ATOM 2810 C CA . ILE B 1 63 ? 12.15600 45.11800 7.03400 1.000 17.84951 64 ILE B CA 1
ATOM 2811 C C . ILE B 1 63 ? 11.56300 44.17300 6.00400 1.000 16.62305 64 ILE B C 1
ATOM 2812 O O . ILE B 1 63 ? 11.43000 42.96300 6.25200 1.000 16.89413 64 ILE B O 1
ATOM 2828 N N . ASP B 1 64 ? 11.21000 44.70800 4.82800 1.000 17.52052 65 ASP B N 1
ATOM 2829 C CA . ASP B 1 64 ? 10.65000 43.87600 3.77100 1.000 18.96543 65 ASP B CA 1
ATOM 2830 C C . ASP B 1 64 ? 11.65000 42.80900 3.36600 1.000 19.83922 65 ASP B C 1
ATOM 2831 O O . ASP B 1 64 ? 11.27600 41.67000 3.06500 1.000 21.17096 65 ASP B O 1
ATOM 2840 N N . LYS B 1 65 ? 12.93700 43.15900 3.44100 1.000 21.28939 66 LYS B N 1
ATOM 2841 C CA . LYS B 1 65 ? 14.06800 42.24600 3.13100 1.000 23.09751 66 LYS B CA 1
ATOM 2842 C C . LYS B 1 65 ? 14.05000 41.08800 4.13600 1.000 21.53416 66 LYS B C 1
ATOM 2843 O O . LYS B 1 65 ? 14.18300 39.92800 3.69900 1.000 22.48427 66 LYS B O 1
ATOM 2862 N N . ARG B 1 66 ? 13.89300 41.39600 5.43000 1.000 20.42613 67 ARG B N 1
ATOM 2863 C CA . ARG B 1 66 ? 13.85800 40.39600 6.50600 1.000 19.32337 67 ARG B CA 1
ATOM 2864 C C . ARG B 1 66 ? 12.62100 39.50800 6.30800 1.000 19.07597 67 ARG B C 1
ATOM 2865 O O . ARG B 1 66 ? 12.74900 38.31300 6.47300 1.000 19.08913 67 ARG B O 1
ATOM 2886 N N . LEU B 1 67 ? 11.47300 40.07800 5.99700 1.000 17.70475 68 LEU B N 1
ATOM 2887 C CA . LEU B 1 67 ? 10.28600 39.27100 5.75400 1.000 17.53105 68 LEU B CA 1
ATOM 2888 C C . LEU B 1 67 ? 10.53200 38.30100 4.60400 1.000 18.15481 68 LEU B C 1
ATOM 2889 O O . LEU B 1 67 ? 10.13500 37.12900 4.66500 1.000 18.19955 68 LEU B O 1
ATOM 2905 N N . ALA B 1 68 ? 11.20200 38.76700 3.54600 1.000 18.93122 69 ALA B N 1
ATOM 2906 C CA . ALA B 1 68 ? 11.48900 37.91500 2.39700 1.000 20.18137 69 ALA B CA 1
ATOM 2907 C C . ALA B 1 68 ? 12.49200 36.82100 2.73300 1.000 21.53416 69 ALA B C 1
ATOM 2908 O O . ALA B 1 68 ? 12.54000 35.79800 2.03600 1.000 21.77893 69 ALA B O 1
ATOM 2915 N N . ASP B 1 69 ? 13.28500 37.00600 3.78200 1.000 23.20805 70 ASP B N 1
ATOM 2916 C CA . ASP B 1 69 ? 14.20700 35.98500 4.26200 1.000 24.66612 70 ASP B CA 1
ATOM 2917 C C . ASP B 1 69 ? 13.54400 35.00400 5.21300 1.000 23.50019 70 ASP B C 1
ATOM 2918 O O . ASP B 1 69 ? 14.22400 34.10500 5.72800 1.000 25.64518 70 ASP B O 1
ATOM 2927 N N . GLY B 1 70 ? 12.25400 35.17100 5.48400 1.000 22.04475 71 GLY B N 1
ATOM 2928 C CA . GLY B 1 70 ? 11.51500 34.25300 6.31700 1.000 21.32361 71 GLY B CA 1
ATOM 2929 C C . GLY B 1 70 ? 11.47000 34.60500 7.78600 1.000 20.38402 71 GLY B C 1
ATOM 2930 O O . GLY B 1 70 ? 11.03300 33.77100 8.59000 1.000 20.86303 71 GLY B O 1
ATOM 2934 N N . GLU B 1 71 ? 11.93600 35.79200 8.16700 1.000 19.05755 72 GLU B N 1
ATOM 2935 C CA . GLU B 1 71 ? 11.87000 36.22200 9.55500 1.000 19.80237 72 GLU B CA 1
ATOM 2936 C C . GLU B 1 71 ? 10.49800 36.80000 9.86600 1.000 20.20505 72 GLU B C 1
ATOM 2937 O O . GLU B 1 71 ? 9.87800 37.45900 9.02200 1.000 21.01305 72 GLU B O 1
ATOM 2949 N N . ARG B 1 72 ? 10.02600 36.56900 11.09600 1.000 21.66839 73 ARG B N 1
ATOM 2950 C CA . ARG B 1 72 ? 8.90700 37.33800 11.62300 1.000 21.97106 73 ARG B CA 1
ATOM 2951 C C . ARG B 1 72 ? 9.53200 38.38300 12.54500 1.000 20.86040 73 ARG B C 1
ATOM 2952 O O . ARG B 1 72 ? 9.88700 38.06200 13.69200 1.000 22.67114 73 ARG B O 1
ATOM 2973 N N . PRO B 1 73 ? 9.70700 39.62600 12.10600 1.000 20.44719 74 PRO B N 1
ATOM 2974 C CA . PRO B 1 73 ? 10.49100 40.57100 12.90800 1.000 19.11019 74 PRO B CA 1
ATOM 2975 C C . PRO B 1 73 ? 9.80800 40.93700 14.21500 1.000 17.92057 74 PRO B C 1
ATOM 2976 O O . PRO B 1 73 ? 8.58600 41.12100 14.28300 1.000 17.89162 74 PRO B O 1
ATOM 2987 N N . LYS B 1 74 ? 10.63000 41.04200 15.25200 1.000 18.83121 75 LYS B N 1
ATOM 2988 C CA . LYS B 1 74 ? 10.24400 41.61100 16.53600 1.000 20.28664 75 LYS B CA 1
ATOM 2989 C C . LYS B 1 74 ? 10.86900 43.00000 16.54800 1.000 18.97333 75 LYS B C 1
ATOM 2990 O O . LYS B 1 74 ? 12.06700 43.15200 16.79400 1.000 20.27348 75 LYS B O 1
ATOM 3009 N N . LEU B 1 75 ? 10.08200 44.01100 16.24000 1.000 15.25972 76 LEU B N 1
ATOM 3010 C CA . LEU B 1 75 ? 10.61100 45.35800 16.14200 1.000 14.55701 76 LEU B CA 1
ATOM 3011 C C . LEU B 1 75 ? 10.54500 46.02800 17.50300 1.000 13.61742 76 LEU B C 1
ATOM 3012 O O . LEU B 1 75 ? 9.51500 45.97700 18.18300 1.000 14.73861 76 LEU B O 1
ATOM 3028 N N . ARG B 1 76 ? 11.63300 46.70200 17.88400 1.000 13.31739 77 ARG B N 1
ATOM 3029 C CA . ARG B 1 76 ? 11.66300 47.40800 19.16200 1.000 13.03841 77 ARG B CA 1
ATOM 3030 C C . ARG B 1 76 ? 10.90000 48.73100 18.97700 1.000 13.28580 77 ARG B C 1
ATOM 3031 O O . ARG B 1 76 ? 11.26500 49.53700 18.14800 1.000 13.15947 77 ARG B O 1
ATOM 3052 N N . PHE B 1 77 ? 9.83600 48.90400 19.74400 1.000 11.90143 78 PHE B N 1
ATOM 3053 C CA . PHE B 1 77 ? 9.10600 50.15800 19.77000 1.000 12.16462 78 PHE B CA 1
ATOM 3054 C C . PHE B 1 77 ? 9.67200 50.96400 20.92800 1.000 12.61204 78 PHE B C 1
ATOM 3055 O O . PHE B 1 77 ? 9.53000 50.57500 22.09000 1.000 12.95418 78 PHE B O 1
ATOM 3072 N N . TYR B 1 78 ? 10.30400 52.08900 20.61900 1.000 11.38031 79 TYR B N 1
ATOM 3073 C CA . TYR B 1 78 ? 10.93800 52.91100 21.64100 1.000 11.97512 79 TYR B CA 1
ATOM 3074 C C . TYR B 1 78 ? 9.93400 53.94500 22.13200 1.000 11.43295 79 TYR B C 1
ATOM 3075 O O . TYR B 1 78 ? 9.76400 54.99600 21.51600 1.000 12.45412 79 TYR B O 1
ATOM 3093 N N . ASN B 1 79 ? 9.28000 53.66900 23.26600 1.000 12.50676 80 ASN B N 1
ATOM 3094 C CA . ASN B 1 79 ? 8.49800 54.71400 23.92300 1.000 13.90167 80 ASN B CA 1
ATOM 3095 C C . ASN B 1 79 ? 9.38900 55.73300 24.60800 1.000 14.45173 80 ASN B C 1
ATOM 3096 O O . ASN B 1 79 ? 8.92100 56.83700 24.91200 1.000 16.57041 80 ASN B O 1
ATOM 3107 N N . LYS B 1 80 ? 10.66200 55.39900 24.81600 1.000 14.37014 81 LYS B N 1
ATOM 3108 C CA . LYS B 1 80 ? 11.62700 56.25900 25.48900 1.000 15.27552 81 LYS B CA 1
ATOM 3109 C C . LYS B 1 80 ? 12.68700 56.70700 24.48400 1.000 13.58847 81 LYS B C 1
ATOM 3110 O O . LYS B 1 80 ? 13.41400 55.87200 23.93400 1.000 13.70164 81 LYS B O 1
ATOM 3129 N N . LEU B 1 81 ? 12.79400 58.01800 24.27700 1.000 14.10695 82 LEU B N 1
ATOM 3130 C CA . LEU B 1 81 ? 13.78200 58.56100 23.34700 1.000 12.52519 82 LEU B CA 1
ATOM 3131 C C . LEU B 1 81 ? 15.20000 58.10600 23.71200 1.000 12.35938 82 LEU B C 1
ATOM 3132 O O . LEU B 1 81 ? 15.98800 57.73000 22.84100 1.000 13.22527 82 LEU B O 1
ATOM 3148 N N . ASP B 1 82 ? 15.55900 58.16700 24.99500 1.000 13.13315 83 ASP B N 1
ATOM 3149 C CA . ASP B 1 82 ? 16.93900 57.86600 25.35500 1.000 14.51753 83 ASP B CA 1
ATOM 3150 C C . ASP B 1 82 ? 17.31600 56.43300 25.02600 1.000 13.04630 83 ASP B C 1
ATOM 3151 O O . ASP B 1 82 ? 18.48700 56.16300 24.74100 1.000 12.87260 83 ASP B O 1
ATOM 3160 N N . GLU B 1 83 ? 16.36600 55.49500 25.11500 1.000 12.15935 84 GLU B N 1
ATOM 3161 C CA . GLU B 1 83 ? 16.65700 54.11400 24.75000 1.000 12.09092 84 GLU B CA 1
ATOM 3162 C C . GLU B 1 83 ? 16.96700 54.00500 23.26200 1.000 10.87499 84 GLU B C 1
ATOM 3163 O O . GLU B 1 83 ? 17.90700 53.31600 22.86500 1.000 11.18555 84 GLU B O 1
ATOM 3175 N N . TYR B 1 84 ? 16.17200 54.66500 22.42700 1.000 10.73813 85 TYR B N 1
ATOM 3176 C CA . TYR B 1 84 ? 16.47000 54.71100 21.00100 1.000 9.84065 85 TYR B CA 1
ATOM 3177 C C . TYR B 1 84 ? 17.86600 55.29500 20.75300 1.000 9.93803 85 TYR B C 1
ATOM 3178 O O . TYR B 1 84 ? 18.63800 54.77800 19.93900 1.000 10.44862 85 TYR B O 1
ATOM 3196 N N . LEU B 1 85 ? 18.19000 56.40100 21.42600 1.000 11.07501 86 LEU B N 1
ATOM 3197 C CA . LEU B 1 85 ? 19.47600 57.04400 21.20600 1.000 11.97249 86 LEU B CA 1
ATOM 3198 C C . LEU B 1 85 ? 20.62000 56.13800 21.62400 1.000 12.48834 86 LEU B C 1
ATOM 3199 O O . LEU B 1 85 ? 21.66400 56.10200 20.95500 1.000 13.52794 86 LEU B O 1
ATOM 3215 N N . ALA B 1 86 ? 20.43700 55.37900 22.71300 1.000 12.61993 87 ALA B N 1
ATOM 3216 C CA . ALA B 1 86 ? 21.49700 54.48700 23.17600 1.000 13.43845 87 ALA B CA 1
ATOM 3217 C C . ALA B 1 86 ? 21.75100 53.38100 22.16100 1.000 13.69638 87 ALA B C 1
ATOM 3218 O O . ALA B 1 86 ? 22.90300 52.98900 21.93900 1.000 16.77833 87 ALA B O 1
ATOM 3225 N N . ASP B 1 87 ? 20.68400 52.89700 21.50300 1.000 13.20421 88 ASP B N 1
ATOM 3226 C CA . ASP B 1 87 ? 20.81300 51.84200 20.50400 1.000 13.28054 88 ASP B CA 1
ATOM 3227 C C . ASP B 1 87 ? 21.25100 52.38000 19.15100 1.000 13.24369 88 ASP B C 1
ATOM 3228 O O . ASP B 1 87 ? 21.76000 51.60900 18.32000 1.000 14.92811 88 ASP B O 1
ATOM 3237 N N . ASN B 1 88 ? 21.07200 53.68800 18.92700 1.000 12.32516 89 ASN B N 1
ATOM 3238 C CA . ASN B 1 88 ? 21.33900 54.32100 17.64000 1.000 13.45424 89 ASN B CA 1
ATOM 3239 C C . ASN B 1 88 ? 22.09200 55.61600 17.88700 1.000 13.53847 89 ASN B C 1
ATOM 3240 O O . ASN B 1 88 ? 21.56700 56.70900 17.66100 1.000 13.49636 89 ASN B O 1
ATOM 3251 N N . PRO B 1 89 ? 23.35800 55.52700 18.31700 1.000 14.44121 90 PRO B N 1
ATOM 3252 C CA . PRO B 1 89 ? 24.02400 56.71800 18.87800 1.000 15.10444 90 PRO B CA 1
ATOM 3253 C C . PRO B 1 89 ? 24.42000 57.78100 17.87300 1.000 14.78072 90 PRO B C 1
ATOM 3254 O O . PRO B 1 89 ? 24.89400 58.83600 18.30300 1.000 14.15170 90 PRO B O 1
ATOM 3265 N N . ASP B 1 90 ? 24.27700 57.52200 16.57900 1.000 12.79101 91 ASP B N 1
ATOM 3266 C CA . ASP B 1 90 ? 24.52000 58.49600 15.52100 1.000 12.75153 91 ASP B CA 1
ATOM 3267 C C . ASP B 1 90 ? 23.25400 59.21200 15.04900 1.000 11.34873 91 ASP B C 1
ATOM 3268 O O . ASP B 1 90 ? 23.32700 60.04700 14.13200 1.000 11.97512 91 ASP B O 1
ATOM 3277 N N . HIS B 1 91 ? 22.09600 58.90600 15.63700 1.000 11.26714 92 HIS B N 1
ATOM 3278 C CA . HIS B 1 91 ? 20.81700 59.49300 15.26000 1.000 10.78550 92 HIS B CA 1
ATOM 3279 C C . HIS B 1 91 ? 20.33200 60.43400 16.35700 1.000 11.30925 92 HIS B C 1
ATOM 3280 O O . HIS B 1 91 ? 20.96000 60.56000 17.40900 1.000 13.80955 92 HIS B O 1
ATOM 3294 N N . ASN B 1 92 ? 19.22900 61.13800 16.07800 1.000 10.93815 93 ASN B N 1
ATOM 3295 C CA . ASN B 1 92 ? 18.65300 62.08700 17.02200 1.000 11.09870 93 ASN B CA 1
ATOM 3296 C C . ASN B 1 92 ? 17.14400 61.84300 17.14100 1.000 10.49600 93 ASN B C 1
ATOM 3297 O O . ASN B 1 92 ? 16.61200 60.81200 16.69000 1.000 10.36177 93 ASN B O 1
ATOM 3308 N N . VAL B 1 93 ? 16.43300 62.80500 17.73300 1.000 10.83551 94 VAL B N 1
ATOM 3309 C CA . VAL B 1 93 ? 15.00300 62.68800 17.97900 1.000 10.70918 94 VAL B CA 1
ATOM 3310 C C . VAL B 1 93 ? 14.20900 62.45000 16.70000 1.000 9.66958 94 VAL B C 1
ATOM 3311 O O . VAL B 1 93 ? 13.15700 61.77900 16.72400 1.000 9.55904 94 VAL B O 1
ATOM 3324 N N . ILE B 1 94 ? 14.67200 62.99500 15.57000 1.000 9.21689 95 ILE B N 1
ATOM 3325 C CA . ILE B 1 94 ? 13.96800 62.78100 14.30600 1.000 10.21965 95 ILE B CA 1
ATOM 3326 C C . ILE B 1 94 ? 14.05700 61.31900 13.88400 1.000 9.87487 95 ILE B C 1
ATOM 3327 O O . ILE B 1 94 ? 13.05600 60.71100 13.48500 1.000 10.44073 95 ILE B O 1
ATOM 3343 N N . GLY B 1 95 ? 15.25300 60.72400 13.98900 1.000 9.82486 96 GLY B N 1
ATOM 3344 C CA . GLY B 1 95 ? 15.38800 59.29800 13.74000 1.000 10.00383 96 GLY B CA 1
ATOM 3345 C C . GLY B 1 95 ? 14.52600 58.45100 14.66200 1.000 10.59864 96 GLY B C 1
ATOM 3346 O O . GLY B 1 95 ? 13.94700 57.43500 14.24200 1.000 10.28018 96 GLY B O 1
ATOM 3350 N N . TRP B 1 96 ? 14.43100 58.84100 15.93500 1.000 9.68800 97 TRP B N 1
ATOM 3351 C CA . TRP B 1 96 ? 13.53200 58.14200 16.85700 1.000 9.01950 97 TRP B CA 1
ATOM 3352 C C . TRP B 1 96 ? 12.10300 58.08800 16.33200 1.000 9.28006 97 TRP B C 1
ATOM 3353 O O . TRP B 1 96 ? 11.45000 57.04000 16.35600 1.000 10.04331 97 TRP B O 1
ATOM 3374 N N . ARG B 1 97 ? 11.57700 59.22700 15.92700 1.000 9.18268 98 ARG B N 1
ATOM 3375 C CA . ARG B 1 97 ? 10.21300 59.25300 15.44200 1.000 9.37481 98 ARG B CA 1
ATOM 3376 C C . ARG B 1 97 ? 10.06000 58.40100 14.19000 1.000 9.60905 98 ARG B C 1
ATOM 3377 O O . ARG B 1 97 ? 9.05800 57.70700 14.02500 1.000 9.76959 98 ARG B O 1
ATOM 3398 N N . LEU B 1 98 ? 11.03100 58.44900 13.27900 1.000 9.61431 99 LEU B N 1
ATOM 3399 C CA . LEU B 1 98 ? 10.95900 57.57400 12.12200 1.000 10.45915 99 LEU B CA 1
ATOM 3400 C C . LEU B 1 98 ? 10.88800 56.12300 12.55900 1.000 9.93014 99 LEU B C 1
ATOM 3401 O O . LEU B 1 98 ? 10.12500 55.34300 11.97500 1.000 10.66707 99 LEU B O 1
ATOM 3417 N N . SER B 1 99 ? 11.65000 55.74400 13.60400 1.000 10.05384 100 SER B N 1
ATOM 3418 C CA . SER B 1 99 ? 11.62200 54.34800 14.03000 1.000 10.35387 100 SER B CA 1
ATOM 3419 C C . SER B 1 99 ? 10.22400 53.98500 14.53600 1.000 10.19333 100 SER B C 1
ATOM 3420 O O . SER B 1 99 ? 9.72900 52.88800 14.27100 1.000 10.40388 100 SER B O 1
ATOM 3428 N N . GLN B 1 100 ? 9.59000 54.88800 15.29100 1.000 9.56167 101 GLN B N 1
ATOM 3429 C CA . GLN B 1 100 ? 8.23600 54.65200 15.77700 1.000 10.93026 101 GLN B CA 1
ATOM 3430 C C . GLN B 1 100 ? 7.26200 54.52200 14.61900 1.000 10.97763 101 GLN B C 1
ATOM 3431 O O . GLN B 1 100 ? 6.36300 53.67700 14.65100 1.000 12.04092 101 GLN B O 1
ATOM 3445 N N . SER B 1 101 ? 7.42000 55.34800 13.59100 1.000 10.86709 102 SER B N 1
ATOM 3446 C CA . SER B 1 101 ? 6.44400 55.35400 12.50800 1.000 11.01711 102 SER B CA 1
ATOM 3447 C C . SER B 1 101 ? 6.49300 54.03200 11.74500 1.000 11.23819 102 SER B C 1
ATOM 3448 O O . SER B 1 101 ? 5.44600 53.46700 11.39800 1.000 12.01986 102 SER B O 1
ATOM 3456 N N . VAL B 1 102 ? 7.69800 53.47700 11.57100 1.000 11.17502 103 VAL B N 1
ATOM 3457 C CA . VAL B 1 102 ? 7.86100 52.22000 10.84800 1.000 11.04080 103 VAL B CA 1
ATOM 3458 C C . VAL B 1 102 ? 7.40300 51.04600 11.70100 1.000 10.59074 103 VAL B C 1
ATOM 3459 O O . VAL B 1 102 ? 6.67200 50.17100 11.23400 1.000 12.98577 103 VAL B O 1
ATOM 3472 N N . ALA B 1 103 ? 7.78200 51.02100 12.97900 1.000 9.85908 104 ALA B N 1
ATOM 3473 C CA . ALA B 1 103 ? 7.36500 49.91100 13.82900 1.000 11.34347 104 ALA B CA 1
ATOM 3474 C C . ALA B 1 103 ? 5.86300 49.89200 14.03000 1.000 11.50927 104 ALA B C 1
ATOM 3475 O O . ALA B 1 103 ? 5.24500 48.82600 14.01100 1.000 12.33832 104 ALA B O 1
ATOM 3482 N N . ALA B 1 104 ? 5.25500 51.06500 14.19800 1.000 11.33031 105 ALA B N 1
ATOM 3483 C CA . ALA B 1 104 ? 3.81200 51.11600 14.40100 1.000 12.94366 105 ALA B CA 1
ATOM 3484 C C . ALA B 1 104 ? 3.07200 50.62800 13.17200 1.000 15.02812 105 ALA B C 1
ATOM 3485 O O . ALA B 1 104 ? 2.06200 49.92400 13.28600 1.000 15.71241 105 ALA B O 1
ATOM 3492 N N . LEU B 1 105 ? 3.55500 50.99400 11.98900 1.000 15.42817 106 LEU B N 1
ATOM 3493 C CA . LEU B 1 105 ? 2.91600 50.55200 10.76000 1.000 16.04929 106 LEU B CA 1
ATOM 3494 C C . LEU B 1 105 ? 2.95900 49.03800 10.63500 1.000 16.48092 106 LEU B C 1
ATOM 3495 O O . LEU B 1 105 ? 1.92800 48.39300 10.41100 1.000 17.54684 106 LEU B O 1
ATOM 3511 N N . TYR B 1 106 ? 4.14800 48.44900 10.77500 1.000 16.44934 107 TYR B N 1
ATOM 3512 C CA . TYR B 1 106 ? 4.26900 47.01100 10.55600 1.000 16.57830 107 TYR B CA 1
ATOM 3513 C C . TYR B 1 106 ? 3.53800 46.21500 11.61700 1.000 17.25470 107 TYR B C 1
ATOM 3514 O O . TYR B 1 106 ? 2.96900 45.15900 11.30100 1.000 19.11282 107 TYR B O 1
ATOM 3532 N N . TYR B 1 107 ? 3.50800 46.71600 12.85800 1.000 15.50975 108 TYR B N 1
ATOM 3533 C CA . TYR B 1 107 ? 2.72800 46.06200 13.90300 1.000 14.56490 108 TYR B CA 1
ATOM 3534 C C . TYR B 1 107 ? 1.23000 46.17600 13.64500 1.000 16.94414 108 TYR B C 1
ATOM 3535 O O . TYR B 1 107 ? 0.51500 45.16000 13.61500 1.000 18.64434 108 TYR B O 1
ATOM 3553 N N . THR B 1 108 ? 0.72700 47.41600 13.49700 1.000 19.74710 109 THR B N 1
ATOM 3554 C CA . THR B 1 108 ? -0.72300 47.62700 13.47400 1.000 21.51311 109 THR B CA 1
ATOM 3555 C C . THR B 1 108 ? -1.34900 46.92900 12.27900 1.000 25.01616 109 THR B C 1
ATOM 3556 O O . THR B 1 108 ? -2.51300 46.51600 12.33700 1.000 26.57950 109 THR B O 1
ATOM 3567 N N . GLU B 1 109 ? -0.58300 46.73900 11.21300 1.000 25.62412 110 GLU B N 1
ATOM 3568 C CA . GLU B 1 109 ? -1.06500 46.11100 9.99300 1.000 27.82176 110 GLU B CA 1
ATOM 3569 C C . GLU B 1 109 ? -0.70300 44.62800 9.90100 1.000 28.93242 110 GLU B C 1
ATOM 3570 O O . GLU B 1 109 ? -1.00000 43.99600 8.88500 1.000 30.95371 110 GLU B O 1
ATOM 3582 N N . GLY B 1 110 ? -0.08200 44.05600 10.93400 1.000 27.15852 111 GLY B N 1
ATOM 3583 C CA . GLY B 1 110 ? -0.03600 42.61400 11.11000 1.000 27.17694 111 GLY B CA 1
ATOM 3584 C C . GLY B 1 110 ? 1.21200 41.87900 10.66000 1.000 27.33486 111 GLY B C 1
ATOM 3585 O O . GLY B 1 110 ? 1.20800 40.64200 10.66700 1.000 29.18245 111 GLY B O 1
ATOM 3589 N N . HIS B 1 111 ? 2.28000 42.58300 10.28400 1.000 26.11366 112 HIS B N 1
ATOM 3590 C CA . HIS B 1 111 ? 3.45100 41.92300 9.71600 1.000 27.65068 112 HIS B CA 1
ATOM 3591 C C . HIS B 1 111 ? 4.58300 41.72400 10.70800 1.000 25.47148 112 HIS B C 1
ATOM 3592 O O . HIS B 1 111 ? 5.47400 40.90600 10.45400 1.000 27.15062 112 HIS B O 1
ATOM 3606 N N . ALA B 1 112 ? 4.57800 42.43800 11.82700 1.000 20.83934 113 ALA B N 1
ATOM 3607 C CA . ALA B 1 112 ? 5.64800 42.30700 12.79900 1.000 19.65236 113 ALA B CA 1
ATOM 3608 C C . ALA B 1 112 ? 5.06500 42.40100 14.19400 1.000 18.47064 113 ALA B C 1
ATOM 3609 O O . ALA B 1 112 ? 3.97300 42.93800 14.39900 1.000 18.85226 113 ALA B O 1
ATOM 3616 N N . ASP B 1 113 ? 5.79800 41.85200 15.15100 1.000 17.68896 114 ASP B N 1
ATOM 3617 C CA . ASP B 1 113 ? 5.49300 42.02600 16.56100 1.000 16.49935 114 ASP B CA 1
ATOM 3618 C C . ASP B 1 113 ? 6.33300 43.16300 17.12300 1.000 16.08088 114 ASP B C 1
ATOM 3619 O O . ASP B 1 113 ? 7.36700 43.52300 16.56200 1.000 18.32062 114 ASP B O 1
ATOM 3628 N N . LEU B 1 114 ? 5.87100 43.72500 18.23900 1.000 14.30171 115 LEU B N 1
ATOM 3629 C CA . LEU B 1 114 ? 6.59000 44.77000 18.95700 1.000 14.11222 115 LEU B CA 1
ATOM 3630 C C . LEU B 1 114 ? 7.17300 44.23700 20.26400 1.000 16.48092 115 LEU B C 1
ATOM 3631 O O . LEU B 1 114 ? 6.55500 43.40600 20.94000 1.000 17.61264 115 LEU B O 1
ATOM 3647 N N . ILE B 1 115 ? 8.35200 44.74400 20.62500 1.000 15.91507 116 ILE B N 1
ATOM 3648 C CA . ILE B 1 115 ? 8.94900 44.48400 21.94900 1.000 18.04690 116 ILE B CA 1
ATOM 3649 C C . ILE B 1 115 ? 9.53200 45.79500 22.50800 1.000 18.19955 116 ILE B C 1
ATOM 3650 O O . ILE B 1 115 ? 9.64800 46.77800 21.74200 1.000 16.93361 116 ILE B O 1
#

Secondary structure (DSSP, 8-state):
-HHHHHHHHHHTT--HHHHIIIII-S-HHHHHHHHHSSSPPPHHHHHHHHHHHHHHHHHHHHHHHHHHTT---EE---SSHHHHHHH-TT--HHHHHHHHHHHHHHHHTTS-EE-/-HHHHHHHHHHTT--HHHHIIIII-S-HHHHHHHHHTSSPPPHHHHHHHHHHHHHHHHHHHHHHHHHHTT---EE---SSHHHHHHHSTT--HHHHHHHHHHHHHHHHTTS-EE-

Sequence (230 aa):
TNKELQAIRKLLMLDVSEAAEHIGRVSARSWQYWESGRSAVPDDVEQEMLDLASVRIEMMSAIDKRLADGERPKLRFYNKLDEYLADNPDHNVIGWRLSQSVAALYYTEGHADLITNKELQAIRKLLMLDVSEAAEHIGRVSARSWQYWESGRSAVPDDVEQEMLDLASVRIEMMSAIDKRLADGERPKLRFYNKLDEYLADNPDHNVIGWRLSQSVAALYYTEGHADLI

Nearest PDB structures (foldseek):
  7vjo-assembly1_B  TM=9.779E-01  e=5.036E-17  Pectobacterium phage ZF40
  7ezy-assembly1_B  TM=9.610E-01  e=1.628E-10  Oceanimonas smirnovii
  1s4k-assembly1_B  TM=9.271E-01  e=2.202E-06  Salmonella enterica subsp. enterica serovar Typhimurium str. LT2
  2d5v-assembly2_B  TM=3.826E-01  e=5.653E+00  Rattus norvegicus
  7vjo-assembly1_B  TM=9.749E-01  e=6.412E-17  Pectobacterium phage ZF40

CATH classification: 1.10.3100.10

Organism: Pectobacterium phage ZF40 (NCBI:txid1127516)

Solvent-accessible surface area: 11383 Å² total; per-residue (Å²): 83,24,31,43,1,22,0,3,17,32,12,0,13,4,68,33,64,23,0,1,113,60,13,13,158,47,67,43,197,42,0,106,104,31,9,42,45,182,30,88,24,45,114,79,6,36,97,54,0,70,76,30,7,59,63,2,76,124,61,27,61,58,13,69,126,85,62,86,101,70,76,118,0,126,16,99,0,15,34,117,54,76,78,9,64,79,79,41,117,122,97,65,24,13,10,22,20,5,18,0,1,5,3,0,12,17,35,24,46,45,88,0,46,20,77,86,23,44,53,7,21,0,5,16,34,12,0,12,4,66,32,67,23,0,2,112,72,21,10,192,48,58,41,171,23,0,104,84,35,12,57,43,187,58,90,7,44,117,101,9,61,96,71,1,80,64,23,8,57,55,3,78,116,56,27,63,55,13,72,124,82,61,89,97,69,74,112,0,100,15,92,0,21,30,126,52,107,57,10,52,79,81,44,113,127,94,61,22,11,9,23,22,5,19,1,2,6,4,0,12,14,40,24,54,47,88,1,48,15,86

Radius of gyration: 17.45 Å; Cα contacts (8 Å, |Δi|>4): 312; chains: 2; bounding box: 46×48×47 Å

B-factor: mean 20.29, std 8.52, range [9.02, 66.59]

InterPro domains:
  IPR010982 Lambda repressor-like, DNA-binding domain superfamily [SSF47413] (1-110)
  IPR015060 Aca2/YdiL-like [PF08965] (1-112)
  IPR027910 YdiL domain superfamily [G3DSA:1.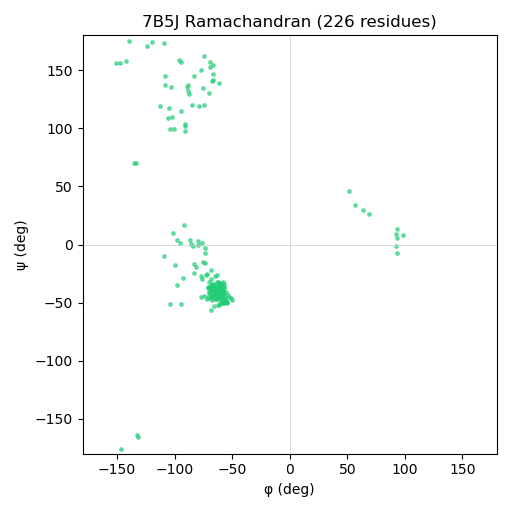10.3100.10] (1-116)

Foldseek 3Di:
DLVLLVVLCVLLVHDLQRLCVPQVVHHSVVNVCSNVPVDPNDVRSVVSSVVLVVVLVVVLVVVVVCVVVVDQAAAEQDPDQVVVCVVVVVDHPSVNSSSNSNVVVCVVVPRHHYD/DLVVLVVLCVLLVHDLQRCCVPLVVHHSVVSVVCNVPPDHRDPSSVVVSVVLVVVLVVVLVVVVVVVVVVDQAAQEQPPDQVVVCVVVVVDHPSVNSSSNSNVCVCVVVPRHHYD